Protein AF-0000000080757328 (afdb_homodimer)

Secondary structure (DSSP, 8-state):
-EEEEEE--SSSS----HHHHHHHHHHT--GGGEEEEBTTB-HHHHHHHHH--TT-EEEES-GGGG-SSHHHHHHHHHHHHHTT-EEEESS-GGG-BS-HHHHHHHHHHHHHHHHHHHHHHHHHHHHHHTSSSSPPPPHHHHHHHHHHHHHT-S-HHHHHHHHS--HHHHHHHHHHTT---STT-/-EEEEEE--SSSS----HHHHHHHHHHT--GGGEEEEBTTB-HHHHHHHHH--TT-EEEES-GGGG-SSHHHHHHHHHHHHHTT-EEEESS-GGG-BS-HHHHHHHHHHHHHHHHHHHHHHHHHHHHHHTSSSSPPPPHHHHHHHHHHHHHT-S-HHHHHHHHS--HHHHHHHHHHTT---STT-

Foldseek 3Di:
DEAEEAEDDDPDDDDDCPVVVVVCVVVVPDPVRYFYHHPVDCVSVVVNVVPDAAPYEYEYCALCRNDVDPVVSLVVLVVCLVRRYFYHHNVCNVLGGHPNSVVVVVVVVVVVVVVVVVVVVVVVVCVVVVNDDDHDDPPVLLVQLQVVVVVVPDDLVRSCVVSVNHSVRNLVSCVVVVNPDPPVD/DEAEEAEDDDPDDDDDCPVVVVVCVVVVPDPVRYFYHHPVDCVRVVVCVVPDAAPYEYEYCALCRNDVDPVVSLVVLVVCLVRRYFYHHNVCNVLGGHDNSVVVVVVVVVVVVVVVVVVVVVQVVCVVVVNDDDHDDPPVLLVQLQVVVVVVPDDLVRSCVVSVNHSVRNLVSCVVVVNPPDPVD

Sequence (370 aa):
MVYAYFIENTGGEFKDNSCLFRYIKEQNISEDNIYIDTADNKDELDALLENIEPGDAIVLRTVTDLAEKRSELLHLLKELQDFGILIHSIMEPFLNGLEYFDRLQGSIEISKYYAEKKRRLAFEEARKQGVVGRPKIPQEQIETALKLYASKLFTTEEIAKLSGVSSSTLYRALKEQGQLFRIYEMVYAYFIENTGGEFKDNSCLFRYIKEQNISEDNIYIDTADNKDELDALLENIEPGDAIVLRTVTDLAEKRSELLHLLKELQDFGILIHSIMEPFLNGLEYFDRLQGSIEISKYYAEKKRRLAFEEARKQGVVGRPKIPQEQIETALKLYASKLFTTEEIAKLSGVSSSTLYRALKEQGQLFRIYE

Radius of gyration: 31.9 Å; Cα contacts (8 Å, |Δi|>4): 441; chains: 2; bounding box: 85×76×61 Å

InterPro domains:
  IPR006119 Resolvase, N-terminal catalytic domain [SM00857] (2-132)
  IPR006120 Resolvase, HTH domain [PF02796] (133-176)
  IPR009057 Homedomain-like superfamily [SSF46689] (134-176)
  IPR036162 Resolvase-like, N-terminal catalytic domain superfamily [G3DSA:3.40.50.1390] (9-131)
  IPR036162 Resolvase-like, N-terminal catalytic domain superfamily [SSF53041] (2-108)

Organism: Acetivibrio thermocellus (strain ATCC 27405 / DSM 1237 / JCM 9322 / NBRC 103400 / NCIMB 10682 / NRRL B-4536 / VPI 7372) (NCBI:txid203119)

Nearest PDB structures (foldseek):
  1gdt-assembly1_B  TM=5.279E-01  e=1.507E-09  Escherichia coli
  2gm4-assembly1_A  TM=4.737E-01  e=8.886E-08  Escherichia coli
  2gm5-assembly1_A  TM=6.566E-01  e=1.522E-05  Escherichia coli
  2gm5-assembly1_D  TM=6.532E-01  e=5.335E-05  Escherichia coli
  3pkz-assembly1_A  TM=6.819E-01  e=5.680E-05  Staphylococcus aureus

pLDDT: mean 91.27, std 11.1, range [28.69, 98.75]

Solvent-accessible surface area (backbone atoms only — not comparable to full-atom values): 20550 Å² total; per-residue (Å²): 96,67,30,38,45,47,58,53,69,72,92,58,76,83,60,87,55,62,66,42,52,50,49,38,59,75,66,63,53,54,74,89,36,53,36,66,26,43,93,90,40,58,64,37,58,53,54,48,66,72,68,62,51,66,68,18,33,42,34,25,48,40,71,66,70,75,32,96,42,65,69,55,34,52,52,49,38,41,53,37,45,76,53,42,35,30,36,40,24,69,73,41,60,79,36,38,42,72,58,35,38,59,45,45,51,52,38,50,51,53,51,50,51,46,52,51,49,50,50,49,53,49,46,52,52,33,36,75,70,62,76,46,76,82,78,76,76,54,64,66,34,51,50,49,31,50,52,44,53,72,64,68,79,53,51,63,68,53,35,18,68,74,36,70,39,52,55,68,55,48,50,51,52,32,46,73,71,64,64,57,69,58,79,86,101,97,69,32,38,44,47,59,52,69,74,90,60,79,84,60,87,54,60,66,43,53,50,48,37,60,76,67,63,53,54,73,90,36,53,36,66,25,43,92,89,40,59,65,38,58,52,55,48,65,74,68,62,51,66,67,18,31,42,35,25,48,40,72,66,70,74,31,96,43,64,71,54,34,53,52,52,39,41,53,39,46,76,52,42,34,29,36,39,24,69,74,40,58,78,37,38,42,74,56,36,37,60,45,45,52,53,38,49,50,53,50,50,51,45,52,51,48,50,50,49,53,50,46,50,51,33,37,74,70,62,76,44,76,79,77,78,76,54,65,67,34,52,51,50,32,51,54,43,54,71,64,67,78,53,52,62,69,53,34,19,69,71,36,70,38,50,55,68,57,49,51,50,52,31,45,74,70,64,62,59,69,57,81,86,102

Structure (mmCIF, N/CA/C/O backbone):
data_AF-0000000080757328-model_v1
#
loop_
_entity.id
_entity.type
_entity.pdbx_description
1 polymer 'Resolvase helix-turn-helix domain protein'
#
loop_
_atom_site.group_PDB
_atom_site.id
_atom_site.type_symbol
_atom_site.label_atom_id
_atom_site.label_alt_id
_atom_site.label_comp_id
_atom_site.label_asym_id
_atom_site.label_entity_id
_atom_site.label_seq_id
_atom_site.pdbx_PDB_ins_code
_atom_site.Cartn_x
_atom_site.Cartn_y
_atom_site.Cartn_z
_atom_site.occupancy
_atom_site.B_iso_or_equiv
_atom_site.auth_seq_id
_atom_site.auth_comp_id
_atom_site.auth_asym_id
_atom_site.auth_atom_id
_atom_site.pdbx_PDB_model_num
ATOM 1 N N . MET A 1 1 ? -17.188 -27.719 -0.871 1 95.25 1 MET A N 1
ATOM 2 C CA . MET A 1 1 ? -18.375 -26.906 -1.146 1 95.25 1 MET A CA 1
ATOM 3 C C . MET A 1 1 ? -17.953 -25.484 -1.515 1 95.25 1 MET A C 1
ATOM 5 O O . MET A 1 1 ? -16.891 -25.016 -1.131 1 95.25 1 MET A O 1
ATOM 9 N N . VAL A 1 2 ? -18.875 -24.859 -2.375 1 97.81 2 VAL A N 1
ATOM 10 C CA . VAL A 1 2 ? -18.609 -23.484 -2.818 1 97.81 2 VAL A CA 1
ATOM 11 C C . VAL A 1 2 ? -19.656 -22.547 -2.242 1 97.81 2 VAL A C 1
ATOM 13 O O . VAL A 1 2 ? -20.859 -22.797 -2.346 1 97.81 2 VAL A O 1
ATOM 16 N N . TYR A 1 3 ? -19.141 -21.516 -1.581 1 98.56 3 TYR A N 1
ATOM 17 C CA . TYR A 1 3 ? -20 -20.484 -1.008 1 98.56 3 TYR A CA 1
ATOM 18 C C . TYR A 1 3 ? -19.75 -19.125 -1.678 1 98.56 3 TYR A C 1
ATOM 20 O O . TYR A 1 3 ? -18.625 -18.812 -2.049 1 98.56 3 TYR A O 1
ATOM 28 N N . ALA A 1 4 ? -20.844 -18.422 -1.837 1 98.62 4 ALA A N 1
ATOM 29 C CA . ALA A 1 4 ? -20.734 -17.047 -2.324 1 98.62 4 ALA A CA 1
ATOM 30 C C . ALA A 1 4 ? -21.016 -16.047 -1.206 1 98.62 4 ALA A C 1
ATOM 32 O O . ALA A 1 4 ? -21.922 -16.25 -0.389 1 98.62 4 ALA A O 1
ATOM 33 N N . TYR A 1 5 ? -20.172 -14.992 -1.177 1 98.38 5 TYR A N 1
ATOM 34 C CA . TYR A 1 5 ? -20.344 -13.922 -0.201 1 98.38 5 TYR A CA 1
ATOM 35 C C . TYR A 1 5 ? -20.188 -12.555 -0.861 1 98.38 5 TYR A C 1
ATOM 37 O O . TYR A 1 5 ? -19.297 -12.352 -1.689 1 98.38 5 TYR A O 1
ATOM 45 N N . PHE A 1 6 ? -21.109 -11.609 -0.487 1 96.75 6 PHE A N 1
ATOM 46 C CA . PHE A 1 6 ? -20.938 -10.25 -0.987 1 96.75 6 PHE A CA 1
ATOM 47 C C . PHE A 1 6 ? -21.688 -9.25 -0.119 1 96.75 6 PHE A C 1
ATOM 49 O O . PHE A 1 6 ? -22.516 -9.641 0.702 1 96.75 6 PHE A O 1
ATOM 56 N N . ILE A 1 7 ? -21.297 -8.023 -0.233 1 95.31 7 ILE A N 1
ATOM 57 C CA . ILE A 1 7 ? -21.953 -6.898 0.429 1 95.31 7 ILE A CA 1
ATOM 58 C C . ILE A 1 7 ? -23.016 -6.305 -0.492 1 95.31 7 ILE A C 1
ATOM 60 O O . ILE A 1 7 ? -22.734 -6 -1.654 1 95.31 7 ILE A O 1
ATOM 64 N N . GLU A 1 8 ? -24.188 -6.152 0.036 1 92.38 8 GLU A N 1
ATOM 65 C CA . GLU A 1 8 ? -25.266 -5.586 -0.756 1 92.38 8 GLU A CA 1
ATOM 66 C C . GLU A 1 8 ? -25.203 -4.059 -0.772 1 92.38 8 GLU A C 1
ATOM 68 O O . GLU A 1 8 ? -24.594 -3.451 0.11 1 92.38 8 GLU A O 1
ATOM 73 N N . ASN A 1 9 ? -25.734 -3.432 -1.83 1 85.38 9 ASN A N 1
ATOM 74 C CA . ASN A 1 9 ? -25.781 -1.981 -1.975 1 85.38 9 ASN A CA 1
ATOM 75 C C . ASN A 1 9 ? -26.875 -1.366 -1.098 1 85.38 9 ASN A C 1
ATOM 77 O O . ASN A 1 9 ? -28.062 -1.586 -1.332 1 85.38 9 ASN A O 1
ATOM 81 N N . THR A 1 10 ? -26.578 -1.078 0.101 1 72.31 10 THR A N 1
ATOM 82 C CA . THR A 1 10 ? -27.562 -0.427 0.951 1 72.31 10 THR A CA 1
ATOM 83 C C . THR A 1 10 ? -27.219 1.046 1.154 1 72.31 10 THR A C 1
ATOM 85 O O . THR A 1 10 ? -26.609 1.412 2.164 1 72.31 10 THR A O 1
ATOM 88 N N . GLY A 1 11 ? -27.484 1.962 0.224 1 62.72 11 GLY A N 1
ATOM 89 C CA . GLY A 1 11 ? -27.359 3.4 0.407 1 62.72 11 GLY A CA 1
ATOM 90 C C . GLY A 1 11 ? -25.938 3.895 0.352 1 62.72 11 GLY A C 1
ATOM 91 O O . GLY A 1 11 ? -25.688 5.098 0.237 1 62.72 11 GLY A O 1
ATOM 92 N N . GLY A 1 12 ? -24.938 3.031 0.551 1 60.75 12 GLY A N 1
ATOM 93 C CA . GLY A 1 12 ? -23.562 3.467 0.561 1 60.75 12 GLY A CA 1
ATOM 94 C C . GLY A 1 12 ? -22.906 3.412 -0.808 1 60.75 12 GLY A C 1
ATOM 95 O O . GLY A 1 12 ? -23.531 3.734 -1.816 1 60.75 12 GLY A O 1
ATOM 96 N N . GLU A 1 13 ? -21.719 3.332 -0.838 1 68.38 13 GLU A N 1
ATOM 97 C CA . GLU A 1 13 ? -20.969 3.234 -2.086 1 68.38 13 GLU A CA 1
ATOM 98 C C . GLU A 1 13 ? -21.469 2.086 -2.949 1 68.38 13 GLU A C 1
ATOM 100 O O . GLU A 1 13 ? -21.688 0.979 -2.455 1 68.38 13 GLU A O 1
ATOM 105 N N . PHE A 1 14 ? -21.828 2.488 -4.098 1 76.62 14 PHE A N 1
ATOM 106 C CA . PHE A 1 14 ? -22.359 1.503 -5.035 1 76.62 14 PHE A CA 1
ATOM 107 C C . PHE A 1 14 ? -21.312 0.449 -5.359 1 76.62 14 PHE A C 1
ATOM 109 O O . PHE A 1 14 ? -20.156 0.782 -5.664 1 76.62 14 PHE A O 1
ATOM 116 N N . LYS A 1 15 ? -21.75 -0.813 -5.145 1 86.38 15 LYS A N 1
ATOM 117 C CA . LYS A 1 15 ? -20.938 -1.971 -5.508 1 86.38 15 LYS A CA 1
ATOM 118 C C . LYS A 1 15 ? -21.594 -2.777 -6.625 1 86.38 15 LYS A C 1
ATOM 120 O O . LYS A 1 15 ? -22.719 -3.256 -6.473 1 86.38 15 LYS A O 1
ATOM 125 N N . ASP A 1 16 ? -20.938 -2.898 -7.75 1 90.75 16 ASP A N 1
ATOM 126 C CA . ASP A 1 16 ? -21.453 -3.672 -8.875 1 90.75 16 ASP A CA 1
ATOM 127 C C . ASP A 1 16 ? -21.219 -5.164 -8.672 1 90.75 16 ASP A C 1
ATOM 129 O O . ASP A 1 16 ? -20.141 -5.676 -8.992 1 90.75 16 ASP A O 1
ATOM 133 N N . ASN A 1 17 ? -22.25 -5.867 -8.219 1 94.88 17 ASN A N 1
ATOM 134 C CA . ASN A 1 17 ? -22.156 -7.297 -7.934 1 94.88 17 ASN A CA 1
ATOM 135 C C . ASN A 1 17 ? -22.531 -8.141 -9.148 1 94.88 17 ASN A C 1
ATOM 137 O O . ASN A 1 17 ? -22.641 -9.359 -9.055 1 94.88 17 ASN A O 1
ATOM 141 N N . SER A 1 18 ? -22.672 -7.551 -10.297 1 95.12 18 SER A N 1
ATOM 142 C CA . SER A 1 18 ? -23.172 -8.234 -11.484 1 95.12 18 SER A CA 1
ATOM 143 C C . SER A 1 18 ? -22.266 -9.398 -11.875 1 95.12 18 SER A C 1
ATOM 145 O O . SER A 1 18 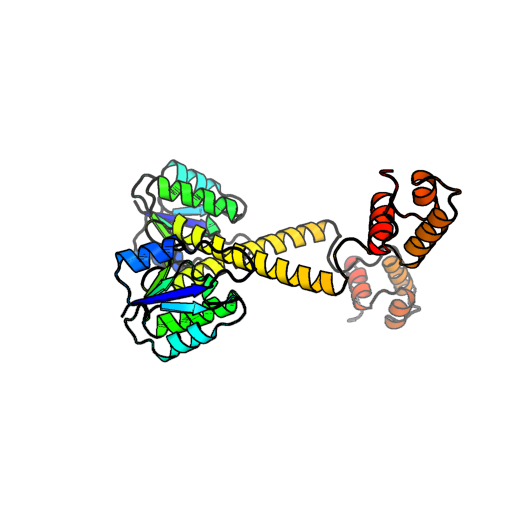? -22.75 -10.477 -12.227 1 95.12 18 SER A O 1
ATOM 147 N N . CYS A 1 19 ? -21.047 -9.195 -11.812 1 95.56 19 CYS A N 1
ATOM 148 C CA . CYS A 1 19 ? -20.094 -10.234 -12.188 1 95.56 19 CYS A CA 1
ATOM 149 C C . CYS A 1 19 ? -20.203 -11.43 -11.258 1 95.56 19 CYS A C 1
ATOM 151 O O . CYS A 1 19 ? -20.094 -12.578 -11.695 1 95.56 19 CYS A O 1
ATOM 153 N N . LEU A 1 20 ? -20.375 -11.156 -10 1 96.88 20 LEU A N 1
ATOM 154 C CA . LEU A 1 20 ? -20.516 -12.242 -9.031 1 96.88 20 LEU A CA 1
ATOM 155 C C . LEU A 1 20 ? -21.812 -13.016 -9.266 1 96.88 20 LEU A C 1
ATOM 157 O O . LEU A 1 20 ? -21.812 -14.25 -9.203 1 96.88 20 LEU A O 1
ATOM 161 N N . PHE A 1 21 ? -22.859 -12.305 -9.602 1 96.62 21 PHE A N 1
ATOM 162 C CA . PHE A 1 21 ? -24.141 -12.953 -9.875 1 96.62 21 PHE A CA 1
ATOM 163 C C . PHE A 1 21 ? -24.047 -13.859 -11.094 1 96.62 21 PHE A C 1
ATOM 165 O O . PHE A 1 21 ? -24.594 -14.969 -11.086 1 96.62 21 PHE A O 1
ATOM 172 N N . ARG A 1 22 ? -23.375 -13.352 -12.055 1 97.19 22 ARG A N 1
ATOM 173 C CA . ARG A 1 22 ? -23.156 -14.172 -13.242 1 97.19 22 ARG A CA 1
ATOM 174 C C . ARG A 1 22 ? -22.391 -15.438 -12.906 1 97.19 22 ARG A C 1
ATOM 176 O O . ARG A 1 22 ? -22.734 -16.531 -13.375 1 97.19 22 ARG A O 1
ATOM 183 N N . TYR A 1 23 ? -21.375 -15.266 -12.133 1 97.19 23 TYR A N 1
ATOM 184 C CA . TYR A 1 23 ? -20.578 -16.406 -11.727 1 97.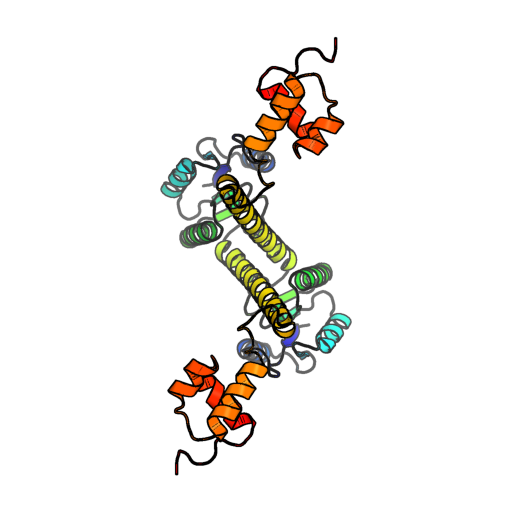19 23 TYR A CA 1
ATOM 185 C C . TYR A 1 23 ? -21.406 -17.422 -10.953 1 97.19 23 TYR A C 1
ATOM 187 O O . TYR A 1 23 ? -21.312 -18.641 -11.203 1 97.19 23 TYR A O 1
ATOM 195 N N . ILE A 1 24 ? -22.234 -16.969 -10.031 1 97.31 24 ILE A N 1
ATOM 196 C CA . ILE A 1 24 ? -23.094 -17.828 -9.219 1 97.31 24 ILE A CA 1
ATOM 197 C C . ILE A 1 24 ? -24.016 -18.641 -10.125 1 97.31 24 ILE A C 1
ATOM 199 O O . ILE A 1 24 ? -24.172 -19.844 -9.93 1 97.31 24 ILE A O 1
ATOM 203 N N . LYS A 1 25 ? -24.516 -17.953 -11.094 1 97 25 LYS A N 1
ATOM 204 C CA . LYS A 1 25 ? -25.422 -18.609 -12.031 1 97 25 LYS A CA 1
ATOM 205 C C . LYS A 1 25 ? -24.672 -19.656 -12.867 1 97 25 LYS A C 1
ATOM 207 O O . LYS A 1 25 ? -25.141 -20.781 -13.008 1 97 25 LYS A O 1
ATOM 212 N N . GLU A 1 26 ? -23.578 -19.281 -13.383 1 97.06 26 GLU A N 1
ATOM 213 C CA . GLU A 1 26 ? -22.797 -20.156 -14.25 1 97.06 26 GLU A CA 1
ATOM 214 C C . GLU A 1 26 ? -22.328 -21.391 -13.5 1 97.06 26 GLU A C 1
ATOM 216 O O . GLU A 1 26 ? -22.25 -22.484 -14.078 1 97.06 26 GLU A O 1
ATOM 221 N N . GLN A 1 27 ? -22.062 -21.234 -12.234 1 96.5 27 GLN A N 1
ATOM 222 C CA . GLN A 1 27 ? -21.531 -22.344 -11.445 1 96.5 27 GLN A CA 1
ATOM 223 C C . GLN A 1 27 ? -22.641 -23.062 -10.703 1 96.5 27 GLN A C 1
ATOM 225 O O . GLN A 1 27 ? -22.391 -24.047 -10 1 96.5 27 GLN A O 1
ATOM 230 N N . ASN A 1 28 ? -23.875 -22.578 -10.82 1 96.94 28 ASN A N 1
ATOM 231 C CA . ASN A 1 28 ? -25.047 -23.172 -10.188 1 96.94 28 ASN A CA 1
ATOM 232 C C . ASN A 1 28 ? -24.859 -23.297 -8.68 1 96.94 28 ASN A C 1
ATOM 234 O O . ASN A 1 28 ? -25.109 -24.344 -8.102 1 96.94 28 ASN A O 1
ATOM 238 N N . ILE A 1 29 ? -24.375 -22.219 -8.07 1 97.38 29 ILE A N 1
ATOM 239 C CA . ILE A 1 29 ? -24.25 -22.188 -6.617 1 97.38 29 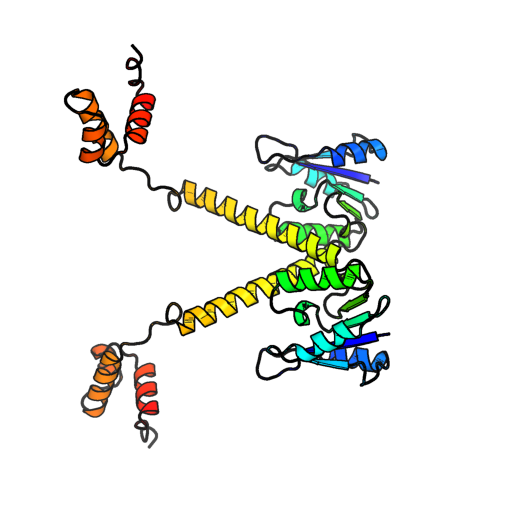ILE A CA 1
ATOM 240 C C . ILE A 1 29 ? -25.641 -22.109 -5.984 1 97.38 29 ILE A C 1
ATOM 242 O O . ILE A 1 29 ? -26.438 -21.234 -6.328 1 97.38 29 ILE A O 1
ATOM 246 N N . SER A 1 30 ? -25.953 -22.953 -5.066 1 96.62 30 SER A N 1
ATOM 247 C CA . SER A 1 30 ? -27.25 -23.016 -4.414 1 96.62 30 SER A CA 1
ATOM 248 C C . SER A 1 30 ? -27.531 -21.75 -3.621 1 96.62 30 SER A C 1
ATOM 250 O O . SER A 1 30 ? -26.609 -21.172 -3.023 1 96.62 30 SER A O 1
ATOM 252 N N . GLU A 1 31 ? -28.75 -21.422 -3.531 1 96.25 31 GLU A N 1
ATOM 253 C CA . GLU A 1 31 ? -29.172 -20.25 -2.777 1 96.25 31 GLU A CA 1
ATOM 254 C C . GLU A 1 31 ? -28.797 -20.359 -1.305 1 96.25 31 GLU A C 1
ATOM 256 O O . GLU A 1 31 ? -28.484 -19.359 -0.653 1 96.25 31 GLU A O 1
ATOM 261 N N . ASP A 1 32 ? -28.75 -21.578 -0.812 1 96.38 32 ASP A N 1
ATOM 262 C CA . ASP A 1 32 ? -28.422 -21.828 0.588 1 96.38 32 ASP A CA 1
ATOM 263 C C . ASP A 1 32 ? -26.953 -21.547 0.866 1 96.38 32 ASP A C 1
ATOM 265 O O . ASP A 1 32 ? -26.547 -21.422 2.023 1 96.38 32 ASP A O 1
ATOM 269 N N . ASN A 1 33 ? -26.172 -21.453 -0.204 1 98 33 ASN A N 1
ATOM 270 C CA . ASN A 1 33 ? -24.734 -21.234 -0.066 1 98 33 ASN A CA 1
ATOM 271 C C . ASN A 1 33 ? -24.359 -19.797 -0.374 1 98 33 ASN A C 1
ATOM 273 O O . ASN A 1 33 ? -23.188 -19.484 -0.582 1 98 33 ASN A O 1
ATOM 277 N N . ILE A 1 34 ? -25.375 -18.953 -0.45 1 98.25 34 ILE A N 1
ATOM 278 C CA . ILE A 1 34 ? -25.141 -17.531 -0.718 1 98.25 34 ILE A CA 1
ATOM 279 C C . ILE A 1 34 ? -25.344 -16.719 0.562 1 98.25 34 ILE A C 1
ATOM 281 O O . ILE A 1 34 ? -26.406 -16.781 1.177 1 98.25 34 ILE A O 1
ATOM 285 N N . TYR A 1 35 ? -24.297 -16.016 0.971 1 98.38 35 TYR A N 1
ATOM 286 C CA . TYR A 1 35 ? -24.297 -15.172 2.162 1 98.38 35 TYR A CA 1
ATOM 287 C C . TYR A 1 35 ? -24.188 -13.703 1.79 1 98.38 35 TYR A C 1
ATOM 289 O O . TYR A 1 35 ? -23.297 -13.312 1.031 1 98.38 35 TYR A O 1
ATOM 297 N N . ILE A 1 36 ? -25.094 -12.898 2.34 1 96.81 36 ILE A N 1
ATOM 298 C CA . ILE A 1 36 ? -25.188 -11.492 1.956 1 96.81 36 ILE A CA 1
ATOM 299 C C . ILE A 1 36 ? -25.141 -10.609 3.205 1 96.81 36 ILE A C 1
ATOM 301 O O . ILE A 1 36 ? -25.922 -10.82 4.137 1 96.81 36 ILE A O 1
ATOM 305 N N . ASP A 1 37 ? -24.188 -9.656 3.209 1 96.06 37 ASP A N 1
ATOM 306 C CA . ASP A 1 37 ? -24.094 -8.688 4.301 1 96.06 37 ASP A CA 1
ATOM 307 C C . ASP A 1 37 ? -24.25 -7.258 3.779 1 96.06 37 ASP A C 1
ATOM 309 O O . ASP A 1 37 ? -24.391 -7.043 2.574 1 96.06 37 ASP A O 1
ATOM 313 N N . THR A 1 38 ? -24.375 -6.371 4.754 1 91.88 38 THR A N 1
ATOM 314 C CA . THR A 1 38 ? -24.234 -4.949 4.465 1 91.88 38 THR A CA 1
ATOM 315 C C . THR A 1 38 ? -22.906 -4.41 4.988 1 91.88 38 THR A C 1
ATOM 317 O O . THR A 1 38 ? -22.172 -5.125 5.668 1 91.88 38 THR A O 1
ATOM 320 N N . ALA A 1 39 ? -22.625 -3.176 4.559 1 85.38 39 ALA A N 1
ATOM 321 C CA . ALA A 1 39 ? -21.359 -2.572 4.957 1 85.38 39 ALA A CA 1
ATOM 322 C C . ALA A 1 39 ? -21.234 -2.498 6.477 1 85.38 39 ALA A C 1
ATOM 324 O O . ALA A 1 39 ? -20.141 -2.641 7.027 1 85.38 39 ALA A O 1
ATOM 325 N N . ASP A 1 40 ? -22.359 -2.451 7.16 1 85.88 40 ASP A N 1
ATOM 326 C CA . ASP A 1 40 ? -22.328 -2.172 8.594 1 85.88 40 ASP A CA 1
ATOM 327 C C . ASP A 1 40 ? -22.641 -3.426 9.398 1 85.88 40 ASP A C 1
ATOM 329 O O . ASP A 1 40 ? -22.609 -3.402 10.633 1 85.88 40 ASP A O 1
ATOM 333 N N . ASN A 1 41 ? -22.938 -4.465 8.727 1 90.62 41 ASN A N 1
ATOM 334 C CA . ASN A 1 41 ? -23.328 -5.703 9.406 1 90.62 41 ASN A CA 1
ATOM 335 C C . ASN A 1 41 ? -22.719 -6.926 8.719 1 90.62 41 ASN A C 1
ATOM 337 O O . ASN A 1 41 ? -23.016 -7.203 7.559 1 90.62 41 ASN A O 1
ATOM 341 N N . LYS A 1 42 ? -21.922 -7.715 9.453 1 94.75 42 LYS A N 1
ATOM 342 C CA . LYS A 1 42 ? -21.234 -8.867 8.875 1 94.75 42 LYS A CA 1
ATOM 343 C C . LYS A 1 42 ? -21.703 -10.164 9.523 1 94.75 42 LYS A C 1
ATOM 345 O O . LYS A 1 42 ? -20.906 -11.086 9.734 1 94.75 42 LYS A O 1
ATOM 350 N N . ASP A 1 43 ? -22.938 -10.289 9.922 1 97.06 43 ASP A N 1
ATOM 351 C CA . ASP A 1 43 ? -23.5 -11.461 10.578 1 97.06 43 ASP A CA 1
ATOM 352 C C . ASP A 1 43 ? -23.453 -12.68 9.664 1 97.06 43 ASP A C 1
ATOM 354 O O . ASP A 1 43 ? -23.188 -13.797 10.109 1 97.06 43 ASP A O 1
ATOM 358 N N . GLU A 1 44 ? -23.703 -12.398 8.453 1 98 44 GLU A N 1
ATOM 359 C CA . GLU A 1 44 ? -23.734 -13.516 7.508 1 98 44 GLU A CA 1
ATOM 360 C C . GLU A 1 44 ? -22.328 -14.055 7.27 1 98 44 GLU A C 1
ATOM 362 O O . GLU A 1 44 ? -22.141 -15.266 7.098 1 98 44 GLU A O 1
ATOM 367 N N . LEU A 1 45 ? -21.328 -13.203 7.188 1 98.06 45 LEU A N 1
ATOM 368 C CA . LEU A 1 45 ? -19.953 -13.672 7.098 1 98.06 45 LEU A CA 1
ATOM 369 C C . LEU A 1 45 ? -19.594 -14.539 8.297 1 98.06 45 LEU A C 1
ATOM 371 O O . LEU A 1 45 ? -19 -15.609 8.133 1 98.06 45 LEU A O 1
ATOM 375 N N . ASP A 1 46 ? -20.016 -14.109 9.469 1 97.69 46 ASP A N 1
ATOM 376 C CA . ASP A 1 46 ? -19.75 -14.875 10.68 1 97.69 46 ASP A CA 1
ATOM 377 C C . ASP A 1 46 ? -20.375 -16.266 10.602 1 97.69 46 ASP A C 1
ATOM 379 O O . ASP A 1 46 ? -19.75 -17.266 10.961 1 97.69 46 ASP A O 1
ATOM 383 N N . ALA A 1 47 ? -21.578 -16.281 10.164 1 98 47 ALA A N 1
ATOM 384 C CA . ALA A 1 47 ? -22.297 -17.547 10.023 1 98 47 ALA A CA 1
ATOM 385 C C . ALA A 1 47 ? -21.578 -18.469 9.031 1 98 47 ALA A C 1
ATOM 387 O O . ALA A 1 47 ? -21.438 -19.672 9.281 1 98 47 ALA A O 1
ATOM 388 N N . LEU A 1 48 ? -21.125 -17.891 7.93 1 98.31 48 LEU A N 1
ATOM 389 C CA . LEU A 1 48 ? -20.375 -18.641 6.926 1 98.31 48 LEU A CA 1
ATOM 390 C C . LEU A 1 48 ? -19.125 -19.25 7.527 1 98.31 48 LEU A C 1
ATOM 392 O O . LEU A 1 48 ? -18.844 -20.438 7.32 1 98.31 48 LEU A O 1
ATOM 396 N N . LEU A 1 49 ? -18.438 -18.5 8.273 1 97.94 49 LEU A N 1
ATOM 397 C CA . LEU A 1 49 ? -17.156 -18.906 8.836 1 97.94 49 LEU A CA 1
ATOM 398 C C . LEU A 1 49 ? -17.344 -20 9.883 1 97.94 49 LEU A C 1
ATO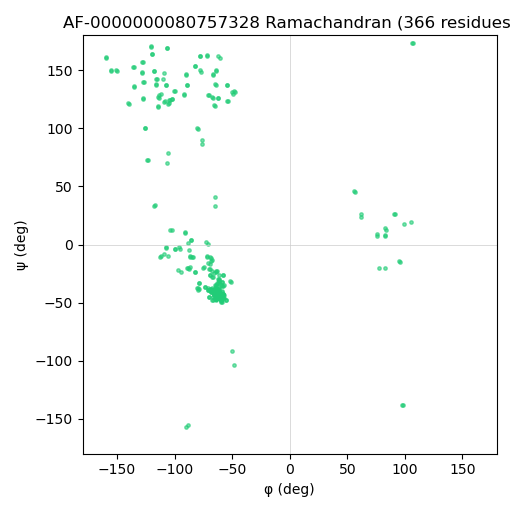M 400 O O . LEU A 1 49 ? -16.453 -20.812 10.117 1 97.94 49 LEU A O 1
ATOM 404 N N . GLU A 1 50 ? -18.531 -20.031 10.5 1 96.81 50 GLU A N 1
ATOM 405 C CA . GLU A 1 50 ? -18.844 -21.062 11.492 1 96.81 50 GLU A CA 1
ATOM 406 C C . GLU A 1 50 ? -19.125 -22.406 10.82 1 96.81 50 GLU A C 1
ATOM 408 O O . GLU A 1 50 ? -18.953 -23.453 11.43 1 96.81 50 GLU A O 1
ATOM 413 N N . ASN A 1 51 ? -19.453 -22.375 9.578 1 95.62 51 ASN A N 1
ATOM 414 C CA . ASN A 1 51 ? -19.938 -23.578 8.914 1 95.62 51 ASN A CA 1
ATOM 415 C C . ASN A 1 51 ? -18.953 -24.094 7.883 1 95.62 51 ASN A C 1
ATOM 417 O O . ASN A 1 51 ? -19.078 -25.219 7.391 1 95.62 51 ASN A O 1
ATOM 421 N N . ILE A 1 52 ? -17.953 -23.312 7.59 1 97.69 52 ILE A N 1
ATOM 422 C CA . ILE A 1 52 ? -17.047 -23.641 6.492 1 97.69 52 ILE A CA 1
ATOM 423 C C . ILE A 1 52 ? -16.078 -24.734 6.934 1 97.69 52 ILE A C 1
ATOM 425 O O . ILE A 1 52 ? -15.711 -24.812 8.109 1 97.69 52 ILE A O 1
ATOM 429 N N . GLU A 1 53 ? -15.656 -25.578 6 1 98.06 53 GLU A N 1
ATOM 430 C CA . GLU A 1 53 ? -14.758 -26.688 6.258 1 98.06 53 GLU A CA 1
ATOM 431 C C . GLU A 1 53 ? -13.555 -26.656 5.316 1 98.06 53 GLU A C 1
ATOM 433 O O . GLU A 1 53 ? -13.625 -26.078 4.23 1 98.06 53 GLU A O 1
ATOM 438 N N . PRO A 1 54 ? -12.484 -27.312 5.777 1 98 54 PRO A N 1
ATOM 439 C CA . PRO A 1 54 ? -11.328 -27.375 4.883 1 98 54 PRO A CA 1
ATOM 440 C C . PRO A 1 54 ? -11.672 -27.938 3.506 1 98 54 PRO A C 1
ATOM 442 O O . PRO A 1 54 ? -12.43 -28.906 3.4 1 98 54 PRO A O 1
ATOM 445 N N . GLY A 1 55 ? -11.109 -27.266 2.537 1 98.06 55 GLY A N 1
ATOM 446 C CA . GLY A 1 55 ? -11.375 -27.688 1.176 1 98.06 55 GLY A CA 1
ATOM 447 C C . GLY A 1 55 ? -12.508 -26.922 0.52 1 98.06 55 GLY A C 1
ATOM 448 O O . GLY A 1 55 ? -12.656 -26.938 -0.704 1 98.06 55 GLY A O 1
ATOM 449 N N . ASP A 1 56 ? -13.305 -26.188 1.357 1 98.38 56 ASP A N 1
ATOM 450 C CA . ASP A 1 56 ? -14.367 -25.328 0.814 1 98.38 56 ASP A CA 1
ATOM 451 C C . ASP A 1 56 ? -13.781 -24.094 0.128 1 98.38 56 ASP A C 1
ATOM 453 O O . ASP A 1 56 ? -12.602 -23.797 0.293 1 98.38 56 ASP A O 1
ATOM 457 N N . ALA A 1 57 ? -14.641 -23.453 -0.707 1 98.56 57 ALA A N 1
ATOM 458 C CA . ALA A 1 57 ? -14.242 -22.25 -1.423 1 98.56 57 ALA A CA 1
ATOM 459 C C . ALA A 1 57 ? -15.234 -21.125 -1.188 1 98.56 57 ALA A C 1
ATOM 461 O O . ALA A 1 57 ? -16.453 -21.344 -1.152 1 98.56 57 ALA A O 1
ATOM 462 N N . ILE A 1 58 ? -14.68 -19.984 -1.033 1 98.75 58 ILE A N 1
ATOM 463 C CA . ILE A 1 58 ? -15.5 -18.781 -0.968 1 98.75 58 ILE A CA 1
ATOM 464 C C . ILE A 1 58 ? -15.312 -17.953 -2.242 1 98.75 58 ILE A C 1
ATOM 466 O O . ILE A 1 58 ? -14.188 -17.578 -2.592 1 98.75 58 ILE A O 1
ATOM 470 N N . VAL A 1 59 ? -16.406 -17.703 -2.902 1 98.69 59 VAL A N 1
ATOM 471 C CA . VAL A 1 59 ? -16.406 -16.859 -4.094 1 98.69 59 VAL A CA 1
ATOM 472 C C . VAL A 1 59 ? -16.875 -15.453 -3.729 1 98.69 59 VAL A C 1
ATOM 474 O O . VAL A 1 59 ? -17.891 -15.289 -3.037 1 98.69 59 VAL A O 1
ATOM 477 N N . LEU A 1 60 ? -16.094 -14.477 -4.199 1 97.94 60 LEU A N 1
ATOM 478 C CA . LEU A 1 60 ? -16.344 -13.078 -3.867 1 97.94 60 LEU A CA 1
ATOM 479 C C . LEU A 1 60 ? -16.203 -12.195 -5.105 1 97.94 60 LEU A C 1
ATOM 481 O O . LEU A 1 60 ? -15.477 -12.539 -6.043 1 97.94 60 LEU A O 1
ATOM 485 N N . ARG A 1 61 ? -16.938 -11.078 -5.031 1 97.12 61 ARG A N 1
ATOM 486 C CA . ARG A 1 61 ? -16.625 -10.031 -6.004 1 97.12 61 ARG A CA 1
ATOM 487 C C . ARG A 1 61 ? -15.211 -9.492 -5.789 1 97.12 61 ARG A C 1
ATOM 489 O O . ARG A 1 61 ? -14.445 -9.352 -6.738 1 97.12 61 ARG A O 1
ATOM 496 N N . THR A 1 62 ? -14.945 -9.211 -4.523 1 97.19 62 THR A N 1
ATOM 497 C CA . THR A 1 62 ? -13.656 -8.688 -4.086 1 97.19 62 THR A CA 1
ATOM 498 C C . THR A 1 62 ? -13.352 -9.125 -2.658 1 97.19 62 THR A C 1
ATOM 500 O O . THR A 1 62 ? -14.258 -9.258 -1.832 1 97.19 62 THR A O 1
ATOM 503 N N . VAL A 1 63 ? -12.117 -9.273 -2.373 1 97.94 63 VAL A N 1
ATOM 504 C CA . VAL A 1 63 ? -11.711 -9.68 -1.033 1 97.94 63 VAL A CA 1
ATOM 505 C C . VAL A 1 63 ? -11.984 -8.555 -0.041 1 97.94 63 VAL A C 1
ATOM 507 O O . VAL A 1 63 ? -12.094 -8.789 1.163 1 97.94 63 VAL A O 1
ATOM 510 N N . THR A 1 64 ? -12.094 -7.367 -0.515 1 95.88 64 THR A N 1
ATOM 511 C CA . THR A 1 64 ? -12.289 -6.227 0.373 1 95.88 64 THR A CA 1
ATOM 512 C C . THR A 1 64 ? -13.656 -6.289 1.046 1 95.88 64 THR A C 1
ATOM 514 O O . THR A 1 64 ? -13.898 -5.598 2.037 1 95.88 64 THR A O 1
ATOM 517 N N . ASP A 1 65 ? -14.523 -7.141 0.546 1 95.81 65 ASP A N 1
ATOM 518 C CA . ASP A 1 65 ? -15.828 -7.324 1.166 1 95.81 65 ASP A CA 1
ATOM 519 C C . ASP A 1 65 ? -15.711 -8.078 2.488 1 95.81 65 ASP A C 1
ATOM 521 O O . ASP A 1 65 ? -16.656 -8.086 3.293 1 95.81 65 ASP A O 1
ATOM 525 N N . LEU A 1 66 ? -14.594 -8.586 2.73 1 97.19 66 LEU A N 1
ATOM 526 C CA . LEU A 1 66 ? -14.422 -9.469 3.877 1 97.19 66 LEU A CA 1
ATOM 527 C C . LEU A 1 66 ? -14.062 -8.68 5.129 1 97.19 66 LEU A C 1
ATOM 529 O O . LEU A 1 66 ? -14.188 -9.18 6.246 1 97.19 66 LEU A O 1
ATOM 533 N N . ALA A 1 67 ? -13.555 -7.465 4.949 1 95.75 67 ALA A N 1
ATOM 534 C CA . ALA A 1 67 ? -13.102 -6.73 6.129 1 95.75 67 ALA A CA 1
ATOM 535 C C . ALA A 1 67 ? -13.125 -5.223 5.879 1 95.75 67 ALA A C 1
ATOM 537 O O . ALA A 1 67 ? -12.875 -4.77 4.762 1 95.75 67 ALA A O 1
ATOM 538 N N . GLU A 1 68 ? -13.352 -4.52 6.902 1 92.06 68 GLU A N 1
ATOM 539 C CA . GLU A 1 68 ? -13.406 -3.064 6.832 1 92.06 68 GLU A CA 1
ATOM 540 C C . GLU A 1 68 ? -12 -2.465 6.785 1 92.06 68 GLU A C 1
ATOM 542 O O . GLU A 1 68 ? -11.766 -1.466 6.102 1 92.06 68 GLU A O 1
ATOM 547 N N . LYS A 1 69 ? -11.078 -3.166 7.492 1 94.38 69 LYS A N 1
ATOM 548 C CA . LYS A 1 69 ? -9.703 -2.691 7.59 1 94.38 69 LYS A CA 1
ATOM 549 C C . LYS A 1 69 ? -8.734 -3.695 6.977 1 94.38 69 LYS A C 1
ATOM 551 O O . LYS A 1 69 ? -8.977 -4.902 7 1 94.38 69 LYS A O 1
ATOM 556 N N . ARG A 1 70 ? -7.672 -3.098 6.461 1 95.56 70 ARG A N 1
ATOM 557 C CA . ARG A 1 70 ? -6.668 -3.932 5.805 1 95.56 70 ARG A CA 1
ATOM 558 C C . ARG A 1 70 ? -6.109 -4.973 6.766 1 95.56 70 ARG A C 1
ATOM 560 O O . ARG A 1 70 ? -5.93 -6.137 6.391 1 95.56 70 ARG A O 1
ATOM 567 N N . SER A 1 71 ? -5.777 -4.543 7.988 1 95.94 71 SER A N 1
ATOM 568 C CA . SER A 1 71 ? -5.219 -5.453 8.984 1 95.94 71 SER A CA 1
ATOM 569 C C . SER A 1 71 ? -6.18 -6.602 9.281 1 95.94 71 SER A C 1
ATOM 571 O O . SER A 1 71 ? -5.754 -7.75 9.438 1 95.94 71 SER A O 1
ATOM 573 N N . GLU A 1 72 ? -7.457 -6.32 9.367 1 96.56 72 GLU A N 1
ATOM 574 C CA . GLU A 1 72 ? -8.477 -7.34 9.609 1 96.56 72 GLU A CA 1
ATOM 575 C C . GLU A 1 72 ? -8.578 -8.305 8.43 1 96.56 72 GLU A C 1
ATOM 577 O O . GLU A 1 72 ? -8.766 -9.508 8.625 1 96.56 72 GLU A O 1
ATOM 582 N N . LEU A 1 73 ? -8.469 -7.711 7.262 1 97.81 73 LEU A N 1
ATOM 583 C CA . LEU A 1 73 ? -8.5 -8.555 6.074 1 97.81 73 LEU A CA 1
ATOM 584 C C . LEU A 1 73 ? -7.359 -9.57 6.105 1 97.81 73 LEU A C 1
ATOM 586 O O . LEU A 1 73 ? -7.582 -10.766 5.891 1 97.81 73 LEU A O 1
ATOM 590 N N . LEU A 1 74 ? -6.168 -9.102 6.363 1 97.69 74 LEU A N 1
ATOM 591 C CA . LEU A 1 74 ? -5.004 -9.977 6.395 1 97.69 74 LEU A CA 1
ATOM 592 C C . LEU A 1 74 ? -5.168 -11.062 7.449 1 97.69 74 LEU A C 1
ATOM 594 O O . LEU A 1 74 ? -4.852 -12.227 7.203 1 97.69 74 LEU A O 1
ATOM 598 N N . HIS A 1 75 ? -5.648 -10.664 8.602 1 98 75 HIS A N 1
ATOM 599 C CA . HIS A 1 75 ? -5.867 -11.625 9.672 1 98 75 HIS A CA 1
ATOM 600 C C . HIS A 1 75 ? -6.848 -12.711 9.25 1 98 75 HIS A C 1
ATOM 602 O O . HIS A 1 75 ? -6.574 -13.906 9.43 1 98 75 HIS A O 1
ATOM 608 N N . LEU A 1 76 ? -7.934 -12.281 8.68 1 98.38 76 LEU A N 1
ATOM 609 C CA . LEU A 1 76 ? -8.961 -13.227 8.25 1 98.38 76 LEU A CA 1
ATOM 610 C C . LEU A 1 76 ? -8.422 -14.156 7.164 1 98.38 76 LEU A C 1
ATOM 612 O O . LEU A 1 76 ? -8.625 -15.367 7.223 1 98.38 76 LEU A O 1
ATOM 616 N N . LEU A 1 77 ? -7.758 -13.594 6.203 1 98.5 77 LEU A N 1
ATOM 617 C CA . LEU A 1 77 ? -7.223 -14.383 5.105 1 98.5 77 LEU A CA 1
ATOM 618 C C . LEU A 1 77 ? -6.207 -15.406 5.609 1 98.5 77 LEU A C 1
ATOM 620 O O . LEU A 1 77 ? -6.137 -16.516 5.098 1 98.5 77 LEU A O 1
ATOM 624 N N . LYS A 1 78 ? -5.398 -14.992 6.555 1 98.44 78 LYS A N 1
ATOM 625 C CA . LYS A 1 78 ? -4.449 -15.93 7.148 1 98.44 78 LYS A CA 1
ATOM 626 C C . LYS A 1 78 ? -5.168 -17.109 7.793 1 98.44 78 LYS A C 1
ATOM 628 O O . LYS A 1 78 ? -4.797 -18.266 7.566 1 98.44 78 LYS A O 1
ATOM 633 N N . GLU A 1 79 ? -6.16 -16.797 8.57 1 98.12 79 GLU A N 1
ATOM 634 C CA . GLU A 1 79 ? -6.934 -17.828 9.25 1 98.12 79 GLU A CA 1
ATOM 635 C C . GLU A 1 79 ? -7.566 -18.781 8.242 1 98.12 79 GLU A C 1
ATOM 637 O O . GLU A 1 79 ? -7.508 -20 8.414 1 98.12 79 GLU A O 1
ATOM 642 N N . LEU A 1 80 ? -8.141 -18.25 7.223 1 98.62 80 LEU A N 1
ATOM 643 C CA . LEU A 1 80 ? -8.805 -19.047 6.203 1 98.62 80 LEU A CA 1
ATOM 644 C C . LEU A 1 80 ? -7.805 -19.938 5.461 1 98.62 80 LEU A C 1
ATOM 646 O O . LEU A 1 80 ? -8.062 -21.109 5.23 1 98.62 80 LEU A O 1
ATOM 650 N N . GLN A 1 81 ? -6.719 -19.344 5.055 1 98.44 81 GLN A N 1
ATOM 651 C CA . GLN A 1 81 ? -5.684 -20.094 4.359 1 98.44 81 GLN A CA 1
ATOM 652 C C . GLN A 1 81 ? -5.16 -21.234 5.223 1 98.44 81 GLN A C 1
ATOM 654 O O . GLN A 1 81 ? -5.012 -22.375 4.75 1 98.44 81 GLN A O 1
ATOM 659 N N . ASP A 1 82 ? -4.902 -20.922 6.496 1 98.12 82 ASP A N 1
ATOM 660 C CA . ASP A 1 82 ? -4.395 -21.938 7.422 1 98.12 82 ASP A CA 1
ATOM 661 C C . ASP A 1 82 ? -5.402 -23.062 7.605 1 98.12 82 ASP A C 1
ATOM 663 O O . ASP A 1 82 ? -5.02 -24.219 7.848 1 98.12 82 ASP A O 1
ATOM 667 N N . PHE A 1 83 ? -6.641 -22.781 7.48 1 97.94 83 PHE A N 1
ATOM 668 C CA . PHE A 1 83 ? -7.719 -23.734 7.664 1 97.94 83 PHE A CA 1
ATOM 669 C C . PHE A 1 83 ? -7.977 -24.516 6.375 1 97.94 83 PHE A C 1
ATOM 671 O O . PHE A 1 83 ? -8.781 -25.453 6.355 1 97.94 83 PHE A O 1
ATOM 678 N N . GLY A 1 84 ? -7.371 -24.062 5.305 1 98.31 84 GLY A N 1
ATOM 679 C CA . GLY A 1 84 ? -7.461 -24.797 4.051 1 98.31 84 GLY A CA 1
ATOM 680 C C . GLY A 1 84 ? -8.633 -24.359 3.191 1 98.31 84 GLY A C 1
ATOM 681 O O . GLY A 1 84 ? -9.148 -25.156 2.395 1 98.31 84 GLY A O 1
ATOM 682 N N . ILE A 1 85 ? -9.062 -23.125 3.367 1 98.75 85 ILE A N 1
ATOM 683 C CA . ILE A 1 85 ? -10.18 -22.609 2.586 1 98.75 85 ILE A CA 1
ATOM 684 C C . ILE A 1 85 ? -9.656 -21.984 1.293 1 98.75 85 ILE A C 1
ATOM 686 O O . ILE A 1 85 ? -8.648 -21.266 1.301 1 98.75 85 ILE A O 1
ATOM 690 N N . LEU A 1 86 ? -10.32 -22.234 0.198 1 98.69 86 LEU A N 1
ATOM 691 C CA . LEU A 1 86 ? -9.977 -21.625 -1.078 1 98.69 86 LEU A CA 1
ATOM 692 C C . LEU A 1 86 ? -10.734 -20.312 -1.273 1 98.69 86 LEU A C 1
ATOM 694 O O . LEU A 1 86 ? -11.883 -20.188 -0.844 1 98.69 86 LEU A O 1
ATOM 698 N N . ILE A 1 87 ? -10.078 -19.422 -1.919 1 98.56 87 ILE A N 1
ATOM 699 C CA . ILE A 1 87 ? -10.711 -18.156 -2.277 1 98.56 87 ILE A CA 1
ATOM 700 C C . ILE A 1 87 ? -10.797 -18.031 -3.797 1 98.56 87 ILE A C 1
ATOM 702 O O . ILE A 1 87 ? -9.875 -18.422 -4.512 1 98.56 87 ILE A O 1
ATOM 706 N N . HIS A 1 88 ? -11.891 -17.578 -4.203 1 98.44 88 HIS A N 1
ATOM 707 C CA . HIS A 1 88 ? -12.102 -17.141 -5.582 1 98.44 88 HIS A CA 1
ATOM 708 C C . HIS A 1 88 ? -12.625 -15.711 -5.641 1 98.44 88 HIS A C 1
ATOM 710 O O . HIS A 1 88 ? -13.828 -15.484 -5.512 1 98.44 88 HIS A O 1
ATOM 716 N N . SER A 1 89 ? -11.734 -14.836 -5.91 1 98.25 89 SER A N 1
ATOM 717 C CA . SER A 1 89 ? -12.086 -13.422 -6.02 1 98.25 89 SER A CA 1
ATOM 718 C C . SER A 1 89 ? -12.125 -12.977 -7.477 1 98.25 89 SER A C 1
ATOM 720 O O . SER A 1 89 ? -11.133 -13.086 -8.195 1 98.25 89 SER A O 1
ATOM 722 N N . ILE A 1 90 ? -13.227 -12.438 -7.906 1 97.25 90 ILE A N 1
ATOM 723 C CA . ILE A 1 90 ? -13.422 -12.062 -9.305 1 97.25 90 ILE A CA 1
ATOM 724 C C . ILE A 1 90 ? -12.516 -10.883 -9.648 1 97.25 90 ILE A C 1
ATOM 726 O O . ILE A 1 90 ? -11.867 -10.883 -10.703 1 97.25 90 ILE A O 1
ATOM 730 N N . MET A 1 91 ? -12.375 -9.938 -8.797 1 96.25 91 MET A N 1
ATOM 731 C CA . MET A 1 91 ? -11.602 -8.734 -9.07 1 96.25 91 MET A CA 1
ATOM 732 C C . MET A 1 91 ? -10.109 -8.977 -8.844 1 96.25 91 MET A C 1
ATOM 734 O O . MET A 1 91 ? -9.266 -8.258 -9.391 1 96.25 91 MET A O 1
ATOM 738 N N . GLU A 1 92 ? -9.797 -9.945 -8.039 1 96.75 92 GLU A N 1
ATOM 739 C CA . GLU A 1 92 ? -8.406 -10.25 -7.73 1 96.75 92 GLU A CA 1
ATOM 740 C C . GLU A 1 92 ? -8.078 -11.711 -8.047 1 96.75 92 GLU A C 1
ATOM 742 O O . GLU A 1 92 ? -7.762 -12.492 -7.148 1 96.75 92 GLU A O 1
ATOM 747 N N . PRO A 1 93 ? -7.984 -12.023 -9.312 1 95.88 93 PRO A N 1
ATOM 748 C CA . PRO A 1 93 ? -7.723 -13.414 -9.68 1 95.88 93 PRO A CA 1
ATOM 749 C C . PRO A 1 93 ? -6.363 -13.906 -9.195 1 95.88 93 PRO A C 1
ATOM 751 O O . PRO A 1 93 ? -6.184 -15.109 -8.969 1 95.88 93 PRO A O 1
ATOM 754 N N . PHE A 1 94 ? -5.523 -13.031 -8.969 1 94.31 94 PHE A N 1
ATOM 755 C CA . PHE A 1 94 ? -4.184 -13.398 -8.531 1 94.31 94 PHE A CA 1
ATOM 756 C C . PHE A 1 94 ? -4.215 -13.977 -7.121 1 94.31 94 PHE A C 1
ATOM 758 O O . PHE A 1 94 ? -3.246 -14.594 -6.672 1 94.31 94 PHE A O 1
ATOM 765 N N . LEU A 1 95 ? -5.32 -13.867 -6.426 1 97.06 95 LEU A N 1
ATOM 766 C CA . LEU A 1 95 ? -5.461 -14.391 -5.07 1 97.06 95 LEU A CA 1
ATOM 767 C C . LEU A 1 95 ? -6.184 -15.734 -5.078 1 97.06 95 LEU A C 1
ATOM 769 O O . LEU A 1 95 ? -6.293 -16.391 -4.039 1 97.06 95 LEU A O 1
ATOM 773 N N . ASN A 1 96 ? -6.605 -16.125 -6.262 1 97.44 96 ASN A N 1
ATOM 774 C CA . ASN A 1 96 ? -7.414 -17.328 -6.32 1 97.44 96 ASN A CA 1
ATOM 775 C C . ASN A 1 96 ? -6.609 -18.562 -5.93 1 97.44 96 ASN A C 1
ATOM 777 O O . ASN A 1 96 ? -5.422 -18.656 -6.246 1 97.44 96 ASN A O 1
ATOM 781 N N . GLY A 1 97 ? -7.254 -19.453 -5.328 1 96.5 97 GLY A N 1
ATOM 782 C CA . GLY A 1 97 ? -6.605 -20.688 -4.875 1 96.5 97 GLY A CA 1
ATOM 783 C C . GLY A 1 97 ? -6.211 -20.641 -3.412 1 96.5 97 GLY A C 1
ATOM 784 O O . GLY A 1 97 ? -7.004 -20.234 -2.561 1 96.5 97 GLY A O 1
ATOM 785 N N . LEU A 1 98 ? -4.949 -21.219 -3.441 1 93.31 98 LEU A N 1
ATOM 786 C CA . LEU A 1 98 ? -4.383 -21.281 -2.098 1 93.31 98 LEU A CA 1
ATOM 787 C C . LEU A 1 98 ? -3.227 -20.297 -1.952 1 93.31 98 LEU A C 1
ATOM 789 O O . LEU A 1 98 ? -2.812 -19.672 -2.93 1 93.31 98 LEU A O 1
ATOM 793 N N . GLU A 1 99 ? -2.889 -19.703 -1 1 94.44 99 GLU A N 1
ATOM 794 C CA . GLU A 1 99 ? -1.728 -18.891 -0.63 1 94.44 99 GLU A CA 1
ATOM 795 C C . GLU A 1 99 ? -2.02 -17.406 -0.775 1 94.44 99 GLU A C 1
ATOM 797 O O . GLU A 1 99 ? -1.117 -16.609 -1.058 1 94.44 99 GLU A O 1
ATOM 802 N N . TYR A 1 100 ? -3.33 -17.172 -0.821 1 97.62 100 TYR A N 1
ATOM 803 C CA . TYR A 1 100 ? -3.766 -15.797 -1.021 1 97.62 100 TYR A CA 1
ATOM 804 C C . TYR A 1 100 ? -3.209 -14.883 0.065 1 97.62 100 TYR A C 1
ATOM 806 O O . TYR A 1 100 ? -2.896 -13.719 -0.193 1 97.62 100 TYR A O 1
ATOM 814 N N . PHE A 1 101 ? -3.104 -15.414 1.255 1 97.81 101 PHE A N 1
ATOM 815 C CA . PHE A 1 101 ? -2.557 -14.594 2.33 1 97.81 101 PHE A CA 1
ATOM 816 C C . PHE A 1 101 ? -1.102 -14.234 2.053 1 97.81 101 PHE A C 1
ATOM 818 O O . PHE A 1 101 ? -0.717 -13.062 2.141 1 97.81 101 PHE A O 1
ATOM 825 N N . ASP A 1 102 ? -0.332 -15.125 1.672 1 95.19 102 ASP A N 1
ATOM 826 C CA . ASP A 1 102 ? 1.094 -14.922 1.433 1 95.19 102 ASP A CA 1
ATOM 827 C C . ASP A 1 102 ? 1.323 -13.93 0.291 1 95.19 102 ASP A C 1
ATOM 829 O O . ASP A 1 102 ? 2.182 -13.055 0.387 1 95.19 102 ASP A O 1
ATOM 833 N N . ARG A 1 103 ? 0.538 -14.086 -0.689 1 95.5 103 ARG A N 1
ATOM 834 C CA . ARG A 1 103 ? 0.642 -13.195 -1.845 1 95.5 103 ARG A CA 1
ATOM 835 C C . ARG A 1 103 ? 0.305 -11.758 -1.465 1 95.5 103 ARG A C 1
ATOM 837 O O . ARG A 1 103 ? 1.041 -10.836 -1.81 1 95.5 103 ARG A O 1
ATOM 844 N N . LEU A 1 104 ? -0.766 -11.625 -0.759 1 97.12 104 LEU A N 1
ATOM 845 C CA . LEU A 1 104 ? -1.215 -10.289 -0.397 1 97.12 104 LEU A CA 1
ATOM 846 C C . LEU A 1 104 ? -0.279 -9.656 0.629 1 97.12 104 LEU A C 1
ATOM 848 O O . LEU A 1 104 ? 0.095 -8.492 0.501 1 97.12 104 LEU A O 1
ATOM 852 N N . GLN A 1 105 ? 0.078 -10.43 1.613 1 96.12 105 GLN A N 1
ATOM 853 C CA . GLN A 1 105 ? 0.97 -9.93 2.654 1 96.12 105 GLN A CA 1
ATOM 854 C C . GLN A 1 105 ? 2.285 -9.438 2.061 1 96.12 105 GLN A C 1
ATOM 856 O O . GLN A 1 105 ? 2.771 -8.359 2.42 1 96.12 105 GLN A O 1
ATOM 861 N N . GLY A 1 106 ? 2.838 -10.234 1.184 1 95.19 106 GLY A N 1
ATOM 862 C CA . GLY A 1 106 ? 4.078 -9.844 0.533 1 95.19 106 GLY A CA 1
ATOM 863 C C . GLY A 1 106 ? 3.975 -8.531 -0.209 1 95.19 106 GLY A C 1
ATOM 864 O O . GLY A 1 106 ? 4.867 -7.684 -0.113 1 95.19 106 GLY A O 1
ATOM 865 N N . SER A 1 107 ? 2.93 -8.367 -0.88 1 96.12 107 SER A N 1
ATOM 866 C CA . SER A 1 107 ? 2.73 -7.148 -1.659 1 96.12 107 SER A CA 1
ATOM 867 C C . SER A 1 107 ? 2.525 -5.941 -0.753 1 96.12 107 SER A C 1
ATOM 869 O O . SER A 1 107 ? 2.982 -4.84 -1.065 1 96.12 107 SER A O 1
ATOM 871 N N . ILE A 1 108 ? 1.833 -6.219 0.279 1 95.5 108 ILE A N 1
ATOM 872 C CA . ILE A 1 108 ? 1.604 -5.152 1.25 1 95.5 108 ILE A CA 1
ATOM 873 C C . ILE A 1 108 ? 2.938 -4.684 1.826 1 95.5 108 ILE A C 1
ATOM 875 O O . ILE A 1 108 ? 3.146 -3.486 2.031 1 95.5 108 ILE A O 1
ATOM 879 N N . GLU A 1 109 ? 3.822 -5.57 2.041 1 95.38 109 GLU A N 1
ATOM 880 C CA . GLU A 1 109 ? 5.141 -5.23 2.564 1 95.38 109 GLU A CA 1
ATOM 881 C C . GLU A 1 109 ? 5.922 -4.371 1.573 1 95.38 109 GLU A C 1
ATOM 883 O O . GLU A 1 109 ? 6.629 -3.441 1.972 1 95.38 109 GLU A O 1
ATOM 888 N N . ILE A 1 110 ? 5.781 -4.656 0.339 1 96.25 110 ILE A N 1
ATOM 889 C CA . ILE A 1 110 ? 6.426 -3.852 -0.694 1 96.25 110 ILE A CA 1
ATOM 890 C C . ILE A 1 110 ? 5.852 -2.436 -0.679 1 96.25 110 ILE A C 1
ATOM 892 O O . ILE A 1 110 ? 6.602 -1.457 -0.741 1 96.25 110 ILE A O 1
ATOM 896 N N . SER A 1 111 ? 4.574 -2.389 -0.584 1 95.19 111 SER A N 1
ATOM 897 C CA . SER A 1 111 ? 3.914 -1.088 -0.529 1 95.19 111 SER A CA 1
ATOM 898 C C . SER A 1 111 ? 4.375 -0.286 0.685 1 95.19 111 SER A C 1
ATOM 900 O O . SER A 1 111 ? 4.652 0.91 0.576 1 95.19 111 SER A O 1
ATOM 902 N N . LYS A 1 112 ? 4.449 -0.907 1.807 1 94.31 112 LYS A N 1
ATOM 903 C CA . LYS A 1 112 ? 4.91 -0.259 3.031 1 94.31 112 LYS A CA 1
ATOM 904 C C . LYS A 1 112 ? 6.344 0.241 2.879 1 94.31 112 LYS A C 1
ATOM 906 O O . LYS A 1 112 ? 6.676 1.339 3.332 1 94.31 112 LYS A O 1
ATOM 911 N N . TYR A 1 113 ? 7.148 -0.585 2.277 1 95.31 113 TYR A N 1
ATOM 912 C CA . TYR A 1 113 ? 8.539 -0.216 2.033 1 95.31 113 TYR A CA 1
ATOM 913 C C . TYR A 1 113 ? 8.625 1.097 1.264 1 95.31 113 TYR A C 1
ATOM 915 O O . TYR A 1 113 ? 9.336 2.02 1.677 1 95.31 113 TYR A O 1
ATOM 923 N N . TYR A 1 114 ? 7.887 1.229 0.227 1 94.81 114 TYR A N 1
ATOM 924 C CA . TYR A 1 114 ? 7.969 2.418 -0.614 1 94.81 114 TYR A CA 1
ATOM 925 C C . TYR A 1 114 ? 7.332 3.619 0.077 1 94.81 114 TYR A C 1
ATOM 927 O O . TYR A 1 114 ? 7.789 4.754 -0.092 1 94.81 114 TYR A O 1
ATOM 935 N N . ALA A 1 115 ? 6.289 3.383 0.776 1 93.62 115 ALA A N 1
ATOM 936 C CA . ALA A 1 115 ? 5.691 4.473 1.541 1 93.62 115 ALA A CA 1
ATOM 937 C C . ALA A 1 115 ? 6.68 5.039 2.555 1 93.62 115 ALA A C 1
ATOM 939 O O . ALA A 1 115 ? 6.812 6.258 2.688 1 93.62 115 ALA A O 1
ATOM 940 N N . GLU A 1 116 ? 7.32 4.234 3.264 1 94.69 116 GLU A N 1
ATOM 941 C CA . GLU A 1 116 ? 8.32 4.637 4.25 1 94.69 116 GLU A CA 1
ATOM 942 C C . GLU A 1 116 ? 9.492 5.352 3.588 1 94.69 116 GLU A C 1
ATOM 944 O O . GLU A 1 116 ? 9.984 6.359 4.098 1 94.69 116 GLU A O 1
ATOM 949 N N . LYS A 1 117 ? 9.906 4.781 2.521 1 92.56 117 LYS A N 1
ATOM 950 C CA . LYS A 1 117 ? 11.008 5.395 1.781 1 92.56 117 LYS A CA 1
ATOM 951 C C . LYS A 1 117 ? 10.648 6.812 1.345 1 92.56 117 LYS A C 1
ATOM 953 O O . LYS A 1 117 ? 11.445 7.738 1.512 1 92.56 117 LYS A O 1
ATOM 958 N N . LYS A 1 118 ? 9.484 6.941 0.835 1 92.69 118 LYS A N 1
ATOM 959 C CA . LYS A 1 118 ? 9.016 8.25 0.401 1 92.69 118 LYS A CA 1
ATOM 960 C C . LYS A 1 118 ? 8.984 9.242 1.565 1 92.69 118 LYS A C 1
ATOM 962 O O . LYS A 1 118 ? 9.43 10.383 1.432 1 92.69 118 LYS A O 1
ATOM 967 N N . ARG A 1 119 ? 8.461 8.805 2.609 1 93.56 119 ARG A N 1
ATOM 968 C CA . ARG A 1 119 ? 8.375 9.633 3.811 1 93.56 119 ARG A CA 1
ATOM 969 C C . ARG A 1 119 ? 9.766 10.047 4.285 1 93.56 119 ARG A C 1
ATOM 971 O O . ARG A 1 119 ? 9.977 11.211 4.641 1 93.56 119 ARG A O 1
ATOM 978 N N . ARG A 1 120 ? 10.625 9.117 4.27 1 92.31 120 ARG A N 1
ATOM 979 C CA . ARG A 1 120 ? 11.984 9.383 4.719 1 92.31 120 ARG A CA 1
ATOM 980 C C . ARG A 1 120 ? 12.672 10.398 3.809 1 92.31 120 ARG A C 1
ATOM 982 O O . ARG A 1 120 ? 13.328 11.328 4.285 1 92.31 120 ARG A O 1
ATOM 989 N N . LEU A 1 121 ? 12.539 10.18 2.555 1 90.12 121 LEU A N 1
ATOM 990 C CA . LEU A 1 121 ? 13.133 11.094 1.589 1 90.12 121 LEU A CA 1
ATOM 991 C C . LEU A 1 121 ? 12.555 12.492 1.733 1 90.12 121 LEU A C 1
ATOM 993 O O . LEU A 1 121 ? 13.281 13.484 1.688 1 90.12 121 LEU A O 1
ATOM 997 N N . ALA A 1 122 ? 11.312 12.523 1.886 1 91 122 ALA A N 1
ATOM 998 C CA . ALA A 1 122 ? 10.648 13.812 2.064 1 91 122 ALA A CA 1
ATOM 999 C C . ALA A 1 122 ? 11.07 14.477 3.371 1 91 122 ALA A C 1
ATOM 1001 O O . ALA A 1 122 ? 11.297 15.688 3.416 1 91 122 ALA A O 1
ATOM 1002 N N . PHE A 1 123 ? 11.148 13.734 4.336 1 92.25 123 PHE A N 1
ATOM 1003 C CA . PHE A 1 123 ? 11.562 14.234 5.641 1 92.25 123 PHE A CA 1
ATOM 1004 C C . PHE A 1 123 ? 12.984 14.789 5.578 1 92.25 123 PHE A C 1
ATOM 1006 O O . PHE A 1 123 ? 13.258 15.875 6.102 1 92.25 123 PHE A O 1
ATOM 1013 N N . GLU A 1 124 ? 13.773 14.031 4.977 1 91 124 GLU A N 1
ATOM 1014 C CA . GLU A 1 124 ? 15.156 14.484 4.828 1 91 124 GLU A CA 1
ATOM 1015 C C . GLU A 1 124 ? 15.234 15.789 4.047 1 91 124 GLU A C 1
ATOM 1017 O O . GLU A 1 124 ? 16 16.688 4.406 1 91 124 GLU A O 1
ATOM 1022 N N . GLU A 1 125 ? 14.469 15.844 3.049 1 92.75 125 GLU A N 1
ATOM 1023 C CA . GLU A 1 125 ? 14.422 17.078 2.268 1 92.75 125 GLU A CA 1
ATOM 1024 C C . GLU A 1 125 ? 13.891 18.234 3.102 1 92.75 125 GLU A C 1
ATOM 1026 O O . GLU A 1 125 ? 14.453 19.328 3.072 1 92.75 125 GLU A O 1
ATOM 1031 N N . ALA A 1 126 ? 12.867 18 3.816 1 92.44 126 ALA A N 1
ATOM 1032 C CA . ALA A 1 126 ? 12.289 19.016 4.691 1 92.44 126 ALA A CA 1
ATOM 1033 C C . ALA A 1 126 ? 13.281 19.438 5.773 1 92.44 126 ALA A C 1
ATOM 1035 O O . ALA A 1 126 ? 13.359 20.625 6.133 1 92.44 126 ALA A O 1
ATOM 1036 N N . ARG A 1 127 ? 13.93 18.516 6.191 1 91.31 127 ARG A N 1
ATOM 1037 C CA . ARG A 1 127 ? 14.953 18.781 7.203 1 91.31 127 ARG A CA 1
ATOM 1038 C C . ARG A 1 127 ? 16.062 19.656 6.637 1 91.31 127 ARG A C 1
ATOM 1040 O O . ARG A 1 127 ? 16.5 20.609 7.285 1 91.31 127 ARG A O 1
ATOM 1047 N N . LYS A 1 128 ? 16.453 19.328 5.516 1 91 128 LYS A N 1
ATOM 1048 C CA . LYS A 1 128 ? 17.469 20.125 4.84 1 91 128 LYS A CA 1
ATOM 1049 C C . LYS A 1 128 ? 17 21.562 4.664 1 91 128 LYS A C 1
ATOM 1051 O O . LYS A 1 128 ? 17.797 22.5 4.766 1 91 128 LYS A O 1
ATOM 1056 N N . GLN A 1 129 ? 15.727 21.75 4.496 1 91.88 129 GLN A N 1
ATOM 1057 C CA . GLN A 1 129 ? 15.133 23.078 4.293 1 91.88 129 GLN A CA 1
ATOM 1058 C C . GLN A 1 129 ? 14.828 23.75 5.625 1 91.88 129 GLN A C 1
ATOM 1060 O O . GLN A 1 129 ? 14.422 24.906 5.66 1 91.88 129 GLN A O 1
ATOM 1065 N N . GLY A 1 130 ? 14.938 23.031 6.594 1 84.75 130 GLY A N 1
ATOM 1066 C CA . GLY A 1 130 ? 14.734 23.578 7.926 1 84.75 130 GLY A CA 1
ATOM 1067 C C . GLY A 1 130 ? 13.273 23.625 8.336 1 84.75 130 GLY A C 1
ATOM 1068 O O . GLY A 1 130 ? 12.906 24.359 9.25 1 84.75 130 GLY A O 1
ATOM 1069 N N . VAL A 1 131 ? 12.461 22.969 7.582 1 87.88 131 VAL A N 1
ATOM 1070 C CA . VAL A 1 131 ? 11.023 22.984 7.812 1 87.88 131 VAL A CA 1
ATOM 1071 C C . VAL A 1 131 ? 10.672 22.031 8.961 1 87.88 131 VAL A C 1
ATOM 1073 O O . VAL A 1 131 ? 9.758 22.312 9.742 1 87.88 131 VAL A O 1
ATOM 1076 N N . VAL A 1 132 ? 11.398 20.875 8.992 1 87.06 132 VAL A N 1
ATOM 1077 C CA . VAL A 1 132 ? 11.148 19.891 10.047 1 87.06 132 VAL A CA 1
ATOM 1078 C C . VAL A 1 132 ? 12.414 19.672 10.867 1 87.06 132 VAL A C 1
ATOM 1080 O O . VAL A 1 132 ? 13.508 20.094 10.453 1 87.06 132 VAL A O 1
ATOM 1083 N N . GLY A 1 133 ? 12.203 19.078 12.016 1 80.94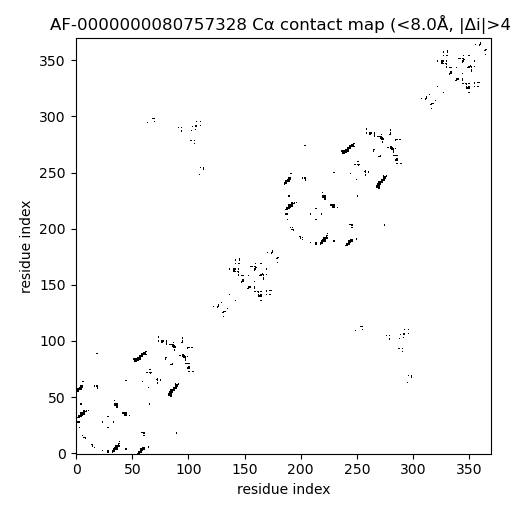 133 GLY A N 1
ATOM 1084 C CA . GLY A 1 133 ? 13.32 18.859 12.914 1 80.94 133 GLY A CA 1
ATOM 1085 C C . GLY A 1 133 ? 13.32 19.797 14.109 1 80.94 133 GLY A C 1
ATOM 1086 O O . GLY A 1 133 ? 12.477 20.672 14.219 1 80.94 133 GLY A O 1
ATOM 1087 N N . ARG A 1 134 ? 14.188 19.594 15.008 1 79 134 ARG A N 1
ATOM 1088 C CA . ARG A 1 134 ? 14.328 20.453 16.172 1 79 134 ARG A CA 1
ATOM 1089 C C . ARG A 1 134 ? 14.781 21.859 15.773 1 79 134 ARG A C 1
ATOM 1091 O O . ARG A 1 134 ? 15.742 22.016 15.023 1 79 134 ARG A O 1
ATOM 1098 N N . PRO A 1 135 ? 13.953 22.797 16.109 1 76 135 PRO A N 1
ATOM 1099 C CA . PRO A 1 135 ? 14.375 24.156 15.766 1 76 135 PRO A CA 1
ATOM 1100 C C . PRO A 1 135 ? 15.789 24.469 16.234 1 76 135 PRO A C 1
ATOM 1102 O O . PRO A 1 135 ? 16.203 24.016 17.312 1 76 135 PRO A O 1
ATOM 1105 N N . LYS A 1 136 ? 16.516 25 15.273 1 76.44 136 LYS A N 1
ATOM 1106 C CA . LYS A 1 136 ? 17.859 25.438 15.672 1 76.44 136 LYS A CA 1
ATOM 1107 C C . LYS A 1 136 ? 17.781 26.578 16.672 1 76.44 136 LYS A C 1
ATOM 1109 O O . LYS A 1 136 ? 16.891 27.438 16.594 1 76.44 136 LYS A O 1
ATOM 1114 N N . ILE A 1 137 ? 18.656 26.484 17.703 1 82.06 137 ILE A N 1
ATOM 1115 C CA . ILE A 1 137 ? 18.766 27.594 18.641 1 82.06 137 ILE A CA 1
ATOM 1116 C C . ILE A 1 137 ? 19.375 28.812 17.922 1 82.06 137 ILE A C 1
ATOM 1118 O O . ILE A 1 137 ? 20.391 28.672 17.219 1 82.06 137 ILE A O 1
ATOM 1122 N N . PRO A 1 138 ? 18.625 29.969 18.047 1 84.5 138 PRO A N 1
ATOM 1123 C CA . PRO A 1 138 ? 19.188 31.172 17.406 1 84.5 138 PRO A CA 1
ATOM 1124 C C . PRO A 1 138 ? 20.656 31.391 17.75 1 84.5 138 PRO A C 1
ATOM 1126 O O . PRO A 1 138 ? 21.062 31.203 18.906 1 84.5 138 PRO A O 1
ATOM 1129 N N . GLN A 1 139 ? 21.359 31.641 16.672 1 87.12 139 GLN A N 1
ATOM 1130 C CA . GLN A 1 139 ? 22.797 31.875 16.859 1 87.12 139 GLN A CA 1
ATOM 1131 C C . GLN A 1 139 ? 23.062 32.938 17.922 1 87.12 139 GLN A C 1
ATOM 1133 O O . GLN A 1 139 ? 24.016 32.844 18.672 1 87.12 139 GLN A O 1
ATOM 1138 N N . GLU A 1 140 ? 22.172 33.844 18 1 89.5 140 GLU A N 1
ATOM 1139 C CA . GLU A 1 140 ? 22.328 34.938 18.984 1 89.5 140 GLU A CA 1
ATOM 1140 C C . GLU A 1 140 ? 22.281 34.406 20.406 1 89.5 140 GLU A C 1
ATOM 1142 O O . GLU A 1 140 ? 23.031 34.844 21.266 1 89.5 140 GLU A O 1
ATOM 1147 N N . GLN A 1 141 ? 21.469 33.406 20.594 1 92 141 GLN A N 1
ATOM 1148 C CA . GLN A 1 141 ? 21.359 32.812 21.922 1 92 141 GLN A CA 1
ATOM 1149 C C . GLN A 1 141 ? 22.625 32.031 22.266 1 92 141 GLN A C 1
ATOM 1151 O O . GLN A 1 141 ? 23.109 32.094 23.406 1 92 141 GLN A O 1
ATOM 1156 N N . ILE A 1 142 ? 23.078 31.422 21.312 1 91.19 142 ILE A N 1
ATOM 1157 C CA . ILE A 1 142 ? 24.297 30.641 21.5 1 91.19 142 ILE A CA 1
ATOM 1158 C C . ILE A 1 142 ? 25.469 31.578 21.797 1 91.19 142 ILE A C 1
ATOM 1160 O O . ILE A 1 142 ? 26.266 31.328 22.719 1 91.19 142 ILE A O 1
ATOM 1164 N N . GLU A 1 143 ? 25.531 32.625 21.078 1 91.81 143 GLU A N 1
ATOM 1165 C CA . GLU A 1 143 ? 26.594 33.594 21.281 1 91.81 143 GLU A CA 1
ATOM 1166 C C . GLU A 1 143 ? 26.516 34.219 22.688 1 91.81 143 GLU A C 1
ATOM 1168 O O . GLU A 1 143 ? 27.531 34.375 23.344 1 91.81 143 GLU A O 1
ATOM 1173 N N . THR A 1 144 ? 25.328 34.5 23.031 1 92.06 144 THR A N 1
ATOM 1174 C CA . THR A 1 144 ? 25.125 35.031 24.375 1 92.06 144 THR A CA 1
ATOM 1175 C C . THR A 1 144 ? 25.594 34.031 25.438 1 92.06 144 THR A C 1
ATOM 1177 O O . THR A 1 144 ? 26.312 34.406 26.375 1 92.06 144 THR A O 1
ATOM 1180 N N . ALA A 1 145 ? 25.25 32.812 25.234 1 94 145 ALA A N 1
ATOM 1181 C CA . ALA A 1 145 ? 25.641 31.766 26.156 1 94 145 ALA A CA 1
ATOM 1182 C C . ALA A 1 145 ? 27.172 31.625 26.219 1 94 145 ALA A C 1
ATOM 1184 O O . ALA A 1 145 ? 27.75 31.5 27.297 1 94 145 ALA A O 1
ATOM 1185 N N . LEU A 1 146 ? 27.75 31.734 25.094 1 92.5 146 LEU A N 1
ATOM 1186 C CA . LEU A 1 146 ? 29.203 31.609 25.016 1 92.5 146 LEU A CA 1
ATOM 1187 C C . LEU A 1 146 ? 29.891 32.781 25.703 1 92.5 146 LEU A C 1
ATOM 1189 O O . LEU A 1 146 ? 30.891 32.594 26.391 1 92.5 146 LEU A O 1
ATOM 1193 N N . LYS A 1 147 ? 29.359 33.938 25.516 1 91.69 147 LYS A N 1
ATOM 1194 C CA . LYS A 1 147 ? 29.906 35.125 26.172 1 91.69 147 LYS A CA 1
ATOM 1195 C C . LYS A 1 147 ? 29.781 35 27.688 1 91.69 147 LYS A C 1
ATOM 1197 O O . LYS A 1 147 ? 30.719 35.344 28.422 1 91.69 147 LYS A O 1
ATOM 1202 N N . LEU A 1 148 ? 28.688 34.531 28.078 1 91.94 148 LEU A N 1
ATOM 1203 C CA . LEU A 1 148 ? 28.484 34.344 29.5 1 91.94 148 LEU A CA 1
ATOM 1204 C C . LEU A 1 148 ? 29.469 33.312 30.062 1 91.94 148 LEU A C 1
ATOM 1206 O O . LEU A 1 148 ? 30.016 33.5 31.156 1 91.94 148 LEU A O 1
ATOM 1210 N N . TYR A 1 149 ? 29.672 32.344 29.344 1 92.31 149 TYR A N 1
ATOM 1211 C CA . TYR A 1 149 ? 30.609 31.312 29.766 1 92.31 149 TYR A CA 1
ATOM 1212 C C . TYR A 1 149 ? 32.031 31.859 29.859 1 92.31 149 TYR A C 1
ATOM 1214 O O . TYR A 1 149 ? 32.75 31.578 30.812 1 92.31 149 TYR A O 1
ATOM 1222 N N . ALA A 1 150 ? 32.375 32.625 28.922 1 89.69 150 ALA A N 1
ATOM 1223 C CA . ALA A 1 150 ? 33.719 33.156 28.844 1 89.69 150 ALA A CA 1
ATOM 1224 C C . ALA A 1 150 ? 33.969 34.125 30 1 89.69 150 ALA A C 1
ATOM 1226 O O . ALA A 1 150 ? 35.125 34.312 30.422 1 89.69 150 ALA A O 1
ATOM 1227 N N . SER A 1 151 ? 32.938 34.75 30.484 1 88.06 151 SER A N 1
ATOM 1228 C CA . SER A 1 151 ? 33.062 35.688 31.562 1 88.06 151 SER A CA 1
ATOM 1229 C C . SER A 1 151 ? 33.5 35 32.844 1 88.06 151 SER A C 1
ATOM 1231 O O . SER A 1 151 ? 34.031 35.656 33.781 1 88.06 151 SER A O 1
ATOM 1233 N N . LYS A 1 152 ? 33.25 33.75 32.969 1 89.31 152 LYS A N 1
ATOM 1234 C CA . LYS A 1 152 ? 33.562 32.938 34.125 1 89.31 152 LYS A CA 1
ATOM 1235 C C . LYS A 1 152 ? 32.844 33.406 35.375 1 89.31 152 LYS A C 1
ATOM 1237 O O . LYS A 1 152 ? 33.281 33.156 36.5 1 89.31 152 LYS A O 1
ATOM 1242 N N . LEU A 1 153 ? 31.781 34.062 35.156 1 90.38 153 LEU A N 1
ATOM 1243 C CA . LEU A 1 153 ? 31.062 34.656 36.25 1 90.38 153 LEU A CA 1
ATOM 1244 C C . LEU A 1 153 ? 29.781 33.875 36.562 1 90.38 153 LEU A C 1
ATOM 1246 O O . LEU A 1 153 ? 29.156 34.094 37.625 1 90.38 153 LEU A O 1
ATOM 1250 N N . PHE A 1 154 ? 29.484 32.969 35.688 1 91.94 154 PHE A N 1
ATOM 1251 C CA . PHE A 1 154 ? 28.203 32.281 35.781 1 91.94 154 PHE A CA 1
ATOM 1252 C C . PHE A 1 154 ? 28.406 30.766 35.75 1 91.94 154 PHE A C 1
ATOM 1254 O O . PHE A 1 154 ? 29.328 30.266 35.125 1 91.94 154 PHE A O 1
ATOM 1261 N N . THR A 1 155 ? 27.516 30.062 36.469 1 90.75 155 THR A N 1
ATOM 1262 C CA . THR A 1 155 ? 27.484 28.609 36.344 1 90.75 155 THR A CA 1
ATOM 1263 C C . THR A 1 155 ? 26.781 28.188 35.062 1 90.75 155 THR A C 1
ATOM 1265 O O . THR A 1 155 ? 26.094 28.984 34.438 1 90.75 155 THR A O 1
ATOM 1268 N N . THR A 1 156 ? 27.047 26.922 34.719 1 91.88 156 THR A N 1
ATOM 1269 C CA . THR A 1 156 ? 26.406 26.406 33.531 1 91.88 156 THR A CA 1
ATOM 1270 C C . THR A 1 156 ? 24.891 26.469 33.656 1 91.88 156 THR A C 1
ATOM 1272 O O . THR A 1 156 ? 24.188 26.719 32.656 1 91.88 156 THR A O 1
ATOM 1275 N N . GLU A 1 157 ? 24.469 26.25 34.844 1 91.75 157 GLU A N 1
ATOM 1276 C CA . GLU A 1 157 ? 23.031 26.312 35.094 1 91.75 157 GLU A CA 1
ATOM 1277 C C . GLU A 1 157 ? 22.484 27.719 34.906 1 91.75 157 GLU A C 1
ATOM 1279 O O . GLU A 1 157 ? 21.422 27.906 34.312 1 91.75 157 GLU A O 1
ATOM 1284 N N . GLU A 1 158 ? 23.234 28.688 35.406 1 90.88 158 GLU A N 1
ATOM 1285 C CA . GLU A 1 158 ? 22.844 30.094 35.25 1 90.88 158 GLU A CA 1
ATOM 1286 C C . GLU A 1 158 ? 22.875 30.516 33.781 1 90.88 158 GLU A C 1
ATOM 1288 O O . GLU A 1 158 ? 21.984 31.25 33.344 1 90.88 158 GLU A O 1
ATOM 1293 N N . ILE A 1 159 ? 23.828 30.078 33.094 1 93.19 159 ILE A N 1
ATOM 1294 C CA . ILE A 1 159 ? 23.969 30.422 31.688 1 93.19 159 ILE A CA 1
ATOM 1295 C C . ILE A 1 159 ? 22.781 29.875 30.891 1 93.19 159 ILE A C 1
ATOM 1297 O O . ILE A 1 159 ? 22.219 30.562 30.047 1 93.19 159 ILE A O 1
ATOM 1301 N N . ALA A 1 160 ? 22.406 28.641 31.234 1 92.88 160 ALA A N 1
ATOM 1302 C CA . ALA A 1 160 ? 21.266 28.031 30.562 1 92.88 160 ALA A CA 1
ATOM 1303 C C . ALA A 1 160 ? 19.984 28.844 30.781 1 92.88 160 ALA A C 1
ATOM 1305 O O . ALA A 1 160 ? 19.234 29.094 29.844 1 92.88 160 ALA A O 1
ATOM 1306 N N . LYS A 1 161 ? 19.812 29.266 31.984 1 90.12 161 LYS A N 1
ATOM 1307 C CA . LYS A 1 161 ? 18.641 30.047 32.344 1 90.12 161 LYS A CA 1
ATOM 1308 C C . LYS A 1 161 ? 18.625 31.406 31.656 1 90.12 161 LYS A C 1
ATOM 1310 O O . LYS A 1 161 ? 17.594 31.844 31.156 1 90.12 161 LYS A O 1
ATOM 1315 N N . LEU A 1 162 ? 19.766 31.953 31.594 1 89.88 162 LEU A N 1
ATOM 1316 C CA . LEU A 1 162 ? 19.875 33.312 31.094 1 89.88 162 LEU A CA 1
ATOM 1317 C C . LEU A 1 162 ? 19.828 33.344 29.562 1 89.88 162 LEU A C 1
ATOM 1319 O O . LEU A 1 162 ? 19.266 34.25 28.969 1 89.88 162 LEU A O 1
ATOM 1323 N N . SER A 1 163 ? 20.406 32.406 28.984 1 91.94 163 SER A N 1
ATOM 1324 C CA . SER A 1 163 ? 20.562 32.438 27.547 1 91.94 163 SER A CA 1
ATOM 1325 C C . SER A 1 163 ? 19.453 31.625 26.859 1 91.94 163 SER A C 1
ATOM 1327 O O . SER A 1 163 ? 19.219 31.781 25.672 1 91.94 163 SER A O 1
ATOM 1329 N N . GLY A 1 164 ? 18.875 30.703 27.641 1 91.69 164 GLY A N 1
ATOM 1330 C CA . GLY A 1 164 ? 17.875 29.812 27.062 1 91.69 164 GLY A CA 1
ATOM 1331 C C . GLY A 1 164 ? 18.484 28.625 26.344 1 91.69 164 GLY A C 1
ATOM 1332 O O . GLY A 1 164 ? 17.781 27.891 25.641 1 91.69 164 GLY A O 1
ATOM 1333 N N . VAL A 1 165 ? 19.75 28.578 26.531 1 92.12 165 VAL A N 1
ATOM 1334 C CA . VAL A 1 165 ? 20.484 27.484 25.891 1 92.12 165 VAL A CA 1
ATOM 1335 C C . VAL A 1 165 ? 20.812 26.406 26.922 1 92.12 165 VAL A C 1
ATOM 1337 O O . VAL A 1 165 ? 21.312 26.703 28 1 92.12 165 VAL A O 1
ATOM 1340 N N . SER A 1 166 ? 20.422 25.219 26.625 1 90.44 166 SER A N 1
ATOM 1341 C CA . SER A 1 166 ? 20.703 24.125 27.547 1 90.44 166 SER A CA 1
ATOM 1342 C C . SER A 1 166 ? 22.203 23.938 27.75 1 90.44 166 SER A C 1
ATOM 1344 O O . SER A 1 166 ? 23 24.344 26.906 1 90.44 166 SER A O 1
ATOM 1346 N N . SER A 1 167 ? 22.531 23.266 28.859 1 90.38 167 SER A N 1
ATOM 1347 C CA . SER A 1 167 ? 23.922 22.969 29.172 1 90.38 167 SER A CA 1
ATOM 1348 C C . SER A 1 167 ? 24.562 22.094 28.094 1 90.38 167 SER A C 1
ATOM 1350 O O . SER A 1 167 ? 25.719 22.312 27.719 1 90.38 167 SER A O 1
ATOM 1352 N N . SER A 1 168 ? 23.766 21.156 27.656 1 90.25 168 SER A N 1
ATOM 1353 C CA . SER A 1 168 ? 24.266 20.266 26.609 1 90.25 168 SER A CA 1
ATOM 1354 C C . SER A 1 168 ? 24.609 21.031 25.344 1 90.25 168 SER A C 1
ATOM 1356 O O . SER A 1 168 ? 25.641 20.781 24.719 1 90.25 168 SER A O 1
ATOM 1358 N N . THR A 1 169 ? 23.797 21.906 25.016 1 90.19 169 THR A N 1
ATOM 1359 C CA . THR A 1 169 ? 24 22.719 23.812 1 90.19 169 THR A CA 1
ATOM 1360 C C . THR A 1 169 ? 25.219 23.641 23.984 1 90.19 169 THR A C 1
ATOM 1362 O O . THR A 1 169 ? 26 23.828 23.047 1 90.19 169 THR A O 1
ATOM 1365 N N . LEU A 1 170 ? 25.297 24.203 25.219 1 90.75 170 LEU A N 1
ATOM 1366 C CA . LEU A 1 170 ? 26.438 25.047 25.531 1 90.75 170 LEU A CA 1
ATOM 1367 C C . LEU A 1 170 ? 27.75 24.281 25.375 1 90.75 170 LEU A C 1
ATOM 1369 O O . LEU A 1 170 ? 28.672 24.75 24.734 1 90.75 170 LEU A O 1
ATOM 1373 N N . TYR A 1 171 ? 27.75 23.109 25.859 1 89.94 171 TYR A N 1
ATOM 1374 C CA . TYR A 1 171 ? 28.953 22.297 25.812 1 89.94 171 TYR A CA 1
ATOM 1375 C C . TYR A 1 171 ? 29.297 21.922 24.375 1 89.94 171 TYR A C 1
ATOM 1377 O O . TYR A 1 171 ? 30.469 21.891 24 1 89.94 171 TYR A O 1
ATOM 1385 N N . ARG A 1 172 ? 28.281 21.641 23.719 1 89.12 172 ARG A N 1
ATOM 1386 C CA . ARG A 1 172 ? 28.516 21.312 22.312 1 89.12 172 ARG A CA 1
ATOM 1387 C C . ARG A 1 172 ? 29.125 22.5 21.562 1 89.12 172 ARG A C 1
ATOM 1389 O O . ARG A 1 172 ? 30.031 22.328 20.766 1 89.12 172 ARG A O 1
ATOM 1396 N N . ALA A 1 173 ? 28.594 23.656 21.859 1 87.88 173 ALA A N 1
ATOM 1397 C CA . ALA A 1 173 ? 29.094 24.875 21.219 1 87.88 173 ALA A CA 1
ATOM 1398 C C . ALA A 1 173 ? 30.531 25.156 21.625 1 87.88 173 ALA A C 1
ATOM 1400 O O . ALA A 1 173 ? 31.344 25.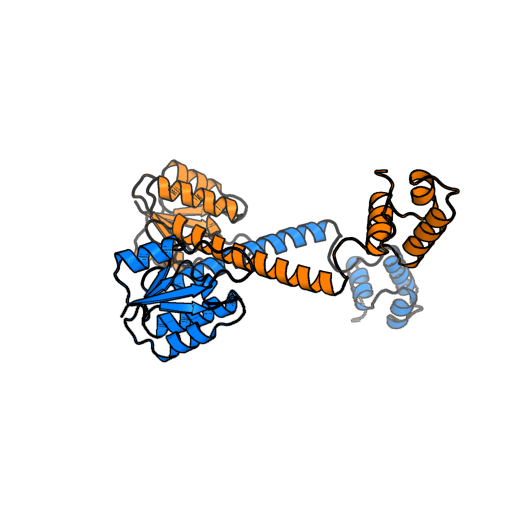594 20.812 1 87.88 173 ALA A O 1
ATOM 1401 N N . LEU A 1 174 ? 30.797 24.906 22.859 1 88.5 174 LEU A N 1
ATOM 1402 C CA . LEU A 1 174 ? 32.125 25.109 23.375 1 88.5 174 LEU A CA 1
ATOM 1403 C C . LEU A 1 174 ? 33.125 24.156 22.719 1 88.5 174 LEU A C 1
ATOM 1405 O O . LEU A 1 174 ? 34.25 24.547 22.375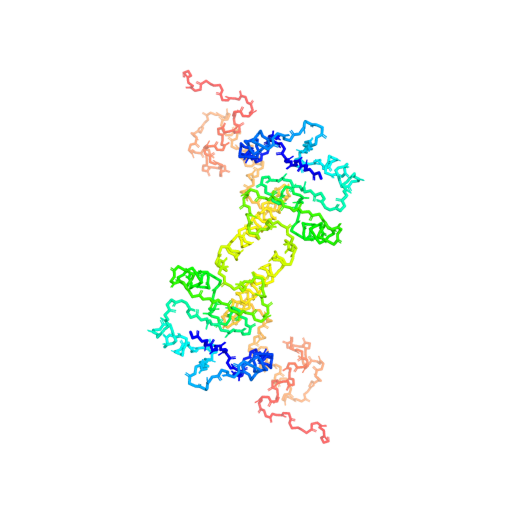 1 88.5 174 LEU A O 1
ATOM 1409 N N . LYS A 1 175 ? 32.688 22.953 22.594 1 88.06 175 LYS A N 1
ATOM 1410 C CA . LYS A 1 175 ? 33.531 21.953 21.922 1 88.06 175 LYS A CA 1
ATOM 1411 C C . LYS A 1 175 ? 33.812 22.359 20.484 1 88.06 175 LYS A C 1
ATOM 1413 O O . LYS A 1 175 ? 34.938 22.219 20.016 1 88.06 175 LYS A O 1
ATOM 1418 N N . GLU A 1 176 ? 32.844 22.812 19.875 1 85.19 176 GLU A N 1
ATOM 1419 C CA . GLU A 1 176 ? 32.969 23.219 18.484 1 85.19 176 GLU A CA 1
ATOM 1420 C C . GLU A 1 176 ? 33.938 24.391 18.359 1 85.19 176 GLU A C 1
ATOM 1422 O O . GLU A 1 176 ? 34.656 24.5 17.344 1 85.19 176 GLU A O 1
ATOM 1427 N N . GLN A 1 177 ? 33.969 25.266 19.328 1 78.81 177 GLN A N 1
ATOM 1428 C CA . GLN A 1 177 ? 34.875 26.406 19.297 1 78.81 177 GLN A CA 1
ATOM 1429 C C . GLN A 1 177 ? 36.25 26.031 19.859 1 78.81 177 GLN A C 1
ATOM 1431 O O . GLN A 1 177 ? 37.188 26.828 19.828 1 78.81 177 GLN A O 1
ATOM 1436 N N . GLY A 1 178 ? 36.375 24.734 20.188 1 75.69 178 GLY A N 1
ATOM 1437 C CA . GLY A 1 178 ? 37.656 24.281 20.719 1 75.69 178 GLY A CA 1
ATOM 1438 C C . GLY A 1 178 ? 37.875 24.703 22.156 1 75.69 178 GLY A C 1
ATOM 1439 O O . GLY A 1 178 ? 39 24.656 22.641 1 75.69 178 GLY A O 1
ATOM 1440 N N . GLN A 1 179 ? 36.969 25.203 22.812 1 63.19 179 GLN A N 1
ATOM 1441 C CA . GLN A 1 179 ? 37.156 25.719 24.172 1 63.19 179 GLN A CA 1
ATOM 1442 C C . GLN A 1 179 ? 36.969 24.625 25.219 1 63.19 179 GLN A C 1
ATOM 1444 O O . GLN A 1 179 ? 37.312 24.797 26.391 1 63.19 179 GLN A O 1
ATOM 1449 N N . LEU A 1 180 ? 36.312 23.562 24.953 1 60.84 180 LEU A N 1
ATOM 1450 C CA . LEU A 1 180 ? 36.094 22.531 25.969 1 60.84 180 LEU A CA 1
ATOM 1451 C C . LEU A 1 180 ? 37.406 21.891 26.375 1 60.84 180 LEU A C 1
ATOM 1453 O O . LEU A 1 180 ? 37.438 20.828 27 1 60.84 180 LEU A O 1
ATOM 1457 N N . PHE A 1 181 ? 38.5 22.547 26.406 1 47.94 181 PHE A N 1
ATOM 1458 C CA . PHE A 1 181 ? 39.625 21.797 26.922 1 47.94 181 PHE A CA 1
ATOM 1459 C C . PHE A 1 181 ? 39.281 21.125 28.25 1 47.94 181 PHE A C 1
ATOM 1461 O O . PHE A 1 181 ? 39.5 19.922 28.406 1 47.94 181 PHE A O 1
ATOM 1468 N N . ARG A 1 182 ? 39.625 21.969 29.547 1 43.69 182 ARG A N 1
ATOM 1469 C CA . ARG A 1 182 ? 40.281 21.703 30.828 1 43.69 182 ARG A CA 1
ATOM 1470 C C . ARG A 1 182 ? 39.281 21.188 31.859 1 43.69 182 ARG A C 1
ATOM 1472 O O . ARG A 1 182 ? 39.625 21.031 33.031 1 43.69 182 ARG A O 1
ATOM 1479 N N . ILE A 1 183 ? 37.938 21.078 31.656 1 42.22 183 ILE A N 1
ATOM 1480 C CA . ILE A 1 183 ? 37.469 20.875 33.031 1 42.22 183 ILE A CA 1
ATOM 1481 C C . ILE A 1 183 ? 38.031 19.562 33.562 1 42.22 183 ILE A C 1
ATOM 1483 O O . ILE A 1 183 ? 37.844 19.234 34.75 1 42.22 183 ILE A O 1
ATOM 1487 N N . TYR A 1 184 ? 38.375 18.656 32.656 1 39.09 184 TYR A N 1
ATOM 1488 C CA . TYR A 1 184 ? 38.906 17.5 33.375 1 39.09 184 TYR A CA 1
ATOM 1489 C C . TYR A 1 184 ? 40.25 17.812 33.969 1 39.09 184 TYR A C 1
ATOM 1491 O O . TYR A 1 184 ? 40.938 16.906 34.469 1 39.09 184 TYR A O 1
ATOM 1499 N N . GLU A 1 185 ? 40.844 19.062 33.812 1 28.69 185 GLU A N 1
ATOM 1500 C CA . GLU A 1 185 ? 41.938 19.141 34.781 1 28.69 185 GLU A CA 1
ATOM 1501 C C . GLU A 1 185 ? 41.406 19.484 36.188 1 28.69 185 GLU A C 1
ATOM 1503 O O . GLU A 1 185 ? 40.469 20.266 36.344 1 28.69 185 GLU A O 1
ATOM 1508 N N . MET B 1 1 ? 18.453 -17.781 -20.375 1 95.31 1 MET B N 1
ATOM 1509 C CA . MET B 1 1 ? 19.594 -17.406 -19.547 1 95.31 1 MET B CA 1
ATOM 1510 C C . MET B 1 1 ? 19.141 -16.797 -18.219 1 95.31 1 MET B C 1
ATOM 1512 O O . MET B 1 1 ? 18.031 -16.25 -18.141 1 95.31 1 MET B O 1
ATOM 1516 N N . VAL B 1 2 ? 20.047 -17 -17.172 1 97.81 2 VAL B N 1
ATOM 1517 C CA . VAL B 1 2 ? 19.719 -16.469 -15.852 1 97.81 2 VAL B CA 1
ATOM 1518 C C . VAL B 1 2 ? 20.719 -15.383 -15.477 1 97.81 2 VAL B C 1
ATOM 1520 O O . VAL B 1 2 ? 21.938 -15.578 -15.594 1 97.81 2 VAL B O 1
ATOM 1523 N N . TYR B 1 3 ? 20.172 -14.242 -15.125 1 98.56 3 TYR B N 1
ATOM 1524 C CA . TYR B 1 3 ? 20.969 -13.109 -14.688 1 98.56 3 TYR B CA 1
ATOM 1525 C C . TYR B 1 3 ? 20.688 -12.758 -13.234 1 98.56 3 TYR B C 1
ATOM 1527 O O . TYR B 1 3 ? 19.547 -12.891 -12.766 1 98.56 3 TYR B O 1
ATOM 1535 N N . ALA B 1 4 ? 21.75 -12.375 -12.57 1 98.62 4 ALA B N 1
ATOM 1536 C CA . ALA B 1 4 ? 21.594 -11.875 -11.211 1 98.62 4 ALA B CA 1
ATOM 1537 C C . ALA B 1 4 ? 21.797 -10.359 -11.156 1 98.62 4 ALA B C 1
ATOM 1539 O O . ALA B 1 4 ? 22.688 -9.828 -11.82 1 98.62 4 ALA B O 1
ATOM 1540 N N . TYR B 1 5 ? 20.922 -9.695 -10.383 1 98.38 5 TYR B N 1
ATOM 1541 C CA . TYR B 1 5 ? 21.016 -8.258 -10.188 1 98.38 5 TYR B CA 1
ATOM 1542 C C . TYR B 1 5 ? 20.828 -7.887 -8.727 1 98.38 5 TYR B C 1
ATOM 1544 O O . TYR B 1 5 ? 19.953 -8.43 -8.055 1 98.38 5 TYR B O 1
ATOM 1552 N N . PHE B 1 6 ? 21.703 -6.961 -8.219 1 96.81 6 PHE B N 1
ATOM 1553 C CA . PHE B 1 6 ? 21.484 -6.48 -6.863 1 96.81 6 PHE B CA 1
ATOM 1554 C C . PHE B 1 6 ? 22.188 -5.145 -6.641 1 96.81 6 PHE B C 1
ATOM 1556 O O . PHE B 1 6 ? 23.016 -4.73 -7.449 1 96.81 6 PHE B O 1
ATOM 1563 N N . ILE B 1 7 ? 21.75 -4.461 -5.633 1 95.38 7 ILE B N 1
ATOM 1564 C CA . ILE B 1 7 ? 22.344 -3.207 -5.184 1 95.38 7 ILE B CA 1
ATOM 1565 C C . ILE B 1 7 ? 23.391 -3.488 -4.113 1 95.38 7 ILE B C 1
ATOM 1567 O O . ILE B 1 7 ? 23.125 -4.191 -3.139 1 95.38 7 ILE B O 1
ATOM 1571 N N . GLU B 1 8 ? 24.531 -2.945 -4.316 1 92.44 8 GLU B N 1
ATOM 1572 C CA . GLU B 1 8 ? 25.609 -3.145 -3.348 1 92.44 8 GLU B CA 1
ATOM 1573 C C . GLU B 1 8 ? 25.484 -2.176 -2.176 1 92.44 8 GLU B C 1
ATOM 1575 O O . GLU B 1 8 ? 24.844 -1.132 -2.293 1 92.44 8 GLU B O 1
ATOM 1580 N N . ASN B 1 9 ? 26.016 -2.559 -1.003 1 85.88 9 ASN B N 1
ATOM 1581 C CA . ASN B 1 9 ? 26.016 -1.726 0.195 1 85.88 9 ASN B CA 1
ATOM 1582 C C . ASN B 1 9 ? 27.062 -0.621 0.113 1 85.88 9 ASN B C 1
ATOM 1584 O O . ASN B 1 9 ? 28.266 -0.9 0.061 1 85.88 9 ASN B O 1
ATOM 1588 N N . THR B 1 10 ? 26.75 0.511 -0.385 1 72.94 10 THR B N 1
ATOM 1589 C CA . THR B 1 10 ? 27.703 1.612 -0.43 1 72.94 10 THR B CA 1
ATOM 1590 C C . THR B 1 10 ? 27.344 2.678 0.603 1 72.94 10 THR B C 1
ATOM 1592 O O . THR B 1 10 ? 26.844 3.748 0.251 1 72.94 10 THR B O 1
ATOM 1595 N N . GLY B 1 11 ? 27.484 2.469 1.898 1 63.44 11 GLY B N 1
ATOM 1596 C CA . GLY B 1 11 ? 27.328 3.5 2.914 1 63.44 11 GLY B CA 1
ATOM 1597 C C . GLY B 1 11 ? 25.875 3.748 3.297 1 63.44 11 GLY B C 1
ATOM 1598 O O . GLY B 1 11 ? 25.609 4.414 4.297 1 63.44 11 GLY B O 1
ATOM 1599 N N . GLY B 1 12 ? 24.953 3.369 2.469 1 61.06 12 GLY B N 1
ATOM 1600 C CA . GLY B 1 12 ? 23.547 3.615 2.775 1 61.06 12 GLY B CA 1
ATOM 1601 C C . GLY B 1 12 ? 22.906 2.504 3.588 1 61.06 12 GLY B C 1
ATOM 1602 O O . GLY B 1 12 ? 23.531 1.949 4.492 1 61.06 12 GLY B O 1
ATOM 1603 N N . GLU B 1 13 ? 21.719 2.389 3.488 1 68.69 13 GLU B N 1
ATOM 1604 C CA . GLU B 1 13 ? 20.984 1.342 4.188 1 68.69 13 GLU B CA 1
ATOM 1605 C C . GLU B 1 13 ? 21.562 -0.039 3.879 1 68.69 13 GLU B C 1
ATOM 1607 O O . GLU B 1 13 ? 21.812 -0.365 2.717 1 68.69 13 GLU B O 1
ATOM 1612 N N . PHE B 1 14 ? 21.906 -0.643 4.926 1 77.25 14 PHE B N 1
ATOM 1613 C CA . PHE B 1 14 ? 22.484 -1.973 4.785 1 77.25 14 PHE B CA 1
ATOM 1614 C C . PHE B 1 14 ? 21.484 -2.938 4.156 1 77.25 14 PHE B C 1
ATOM 1616 O O . PHE B 1 14 ? 20.344 -3.006 4.582 1 77.25 14 PHE B O 1
ATOM 1623 N N . LYS B 1 15 ? 21.969 -3.568 3.062 1 86.81 15 LYS B N 1
ATOM 1624 C CA . LYS B 1 15 ? 21.219 -4.617 2.387 1 86.81 15 LYS B CA 1
ATOM 1625 C C . LYS B 1 15 ? 21.922 -5.965 2.5 1 86.81 15 LYS B C 1
ATOM 1627 O O . LYS B 1 15 ? 23.078 -6.113 2.061 1 86.81 15 LYS B O 1
ATOM 1632 N N . ASP B 1 16 ? 21.297 -6.934 3.107 1 90.81 16 ASP B N 1
ATOM 1633 C CA . ASP B 1 16 ? 21.875 -8.266 3.25 1 90.81 16 ASP B CA 1
ATOM 1634 C C . ASP B 1 16 ? 21.703 -9.078 1.971 1 90.81 16 ASP B C 1
ATOM 1636 O O . ASP B 1 16 ? 20.656 -9.695 1.757 1 90.81 16 ASP B O 1
ATOM 1640 N N . ASN B 1 17 ? 22.75 -9.156 1.171 1 95 17 ASN B N 1
ATOM 1641 C CA . ASN B 1 17 ? 22.719 -9.859 -0.107 1 95 17 ASN B CA 1
ATOM 1642 C C . ASN B 1 17 ? 23.141 -11.312 0.04 1 95 17 ASN B C 1
ATOM 1644 O O . ASN B 1 17 ? 23.281 -12.023 -0.955 1 95 17 ASN B O 1
ATOM 1648 N N . SER B 1 18 ? 23.281 -11.805 1.227 1 95.25 18 SER B N 1
ATOM 1649 C CA . SER B 1 18 ? 23.828 -13.133 1.479 1 95.25 18 SER B CA 1
ATOM 1650 C C . SER B 1 18 ? 22.969 -14.211 0.815 1 95.25 18 SER B C 1
ATOM 1652 O O . SER B 1 18 ? 23.516 -15.156 0.221 1 95.25 18 SER B O 1
ATOM 1654 N N . CYS B 1 19 ? 21.75 -14.094 0.908 1 95.69 19 CYS B N 1
ATOM 1655 C CA . CYS B 1 19 ? 20.844 -15.094 0.335 1 95.69 19 CYS B CA 1
ATOM 1656 C C . CYS B 1 19 ? 20.984 -15.141 -1.183 1 95.69 19 CYS B C 1
ATOM 1658 O O . CYS B 1 19 ? 20.938 -16.219 -1.782 1 95.69 19 CYS B O 1
ATOM 1660 N N . LEU B 1 20 ? 21.125 -13.984 -1.771 1 97 20 LEU B N 1
ATOM 1661 C CA . LEU B 1 20 ? 21.281 -13.938 -3.219 1 97 20 LEU B CA 1
ATOM 1662 C C . LEU B 1 20 ? 22.609 -14.555 -3.637 1 97 20 LEU B C 1
ATOM 1664 O O . LEU B 1 20 ? 22.672 -15.297 -4.621 1 97 20 LEU B O 1
ATOM 1668 N N . PHE B 1 21 ? 23.641 -14.328 -2.859 1 96.62 21 PHE B N 1
ATOM 1669 C CA . PHE B 1 21 ? 24.953 -14.891 -3.154 1 96.62 21 PHE B CA 1
ATOM 1670 C C . PHE B 1 21 ? 24.922 -16.406 -3.07 1 96.62 21 PHE B C 1
ATOM 1672 O O . PHE B 1 21 ? 25.5 -17.094 -3.908 1 96.62 21 PHE B O 1
ATOM 1679 N N . ARG B 1 22 ? 24.234 -16.859 -2.076 1 97.19 22 ARG B N 1
ATOM 1680 C CA . ARG B 1 22 ? 24.078 -18.312 -1.942 1 97.19 22 ARG B CA 1
ATOM 1681 C C . ARG B 1 22 ? 23.344 -18.891 -3.15 1 97.19 22 ARG B C 1
ATOM 1683 O O . ARG B 1 22 ? 23.75 -19.938 -3.676 1 97.19 22 ARG B O 1
ATOM 1690 N N . TYR B 1 23 ? 22.328 -18.234 -3.529 1 97.25 23 TYR B N 1
ATOM 1691 C CA . TYR B 1 23 ? 21.562 -18.688 -4.684 1 97.25 23 TYR B CA 1
ATOM 1692 C C . TYR B 1 23 ? 22.438 -18.719 -5.938 1 97.25 23 TYR B C 1
ATOM 1694 O O . TYR B 1 23 ? 22.391 -19.672 -6.707 1 97.25 23 TYR B O 1
ATOM 1702 N N . ILE B 1 24 ? 23.219 -17.688 -6.172 1 97.31 24 ILE B N 1
ATOM 1703 C CA . ILE B 1 24 ? 24.094 -17.562 -7.324 1 97.31 24 ILE B CA 1
ATOM 1704 C C . ILE B 1 24 ? 25.062 -18.75 -7.352 1 97.31 24 ILE B C 1
ATOM 1706 O O . ILE B 1 24 ? 25.266 -19.359 -8.398 1 97.31 24 ILE B O 1
ATOM 1710 N N . LYS B 1 25 ? 25.547 -19.016 -6.199 1 97 25 LYS B N 1
ATOM 1711 C CA . LYS B 1 25 ? 26.5 -20.125 -6.078 1 97 25 LYS B CA 1
ATOM 1712 C C . LYS B 1 25 ? 25.828 -21.469 -6.359 1 97 25 LYS B C 1
ATOM 1714 O O . LYS B 1 25 ? 26.344 -22.281 -7.125 1 97 25 LYS B O 1
ATOM 1719 N N . GLU B 1 26 ? 24.703 -21.672 -5.742 1 97.06 26 GLU B N 1
ATOM 1720 C CA . GLU B 1 26 ? 23.969 -22.922 -5.875 1 97.06 26 GLU B CA 1
ATOM 1721 C C . GLU B 1 26 ? 23.547 -23.156 -7.32 1 97.06 26 GLU B C 1
ATOM 1723 O O . GLU B 1 26 ? 23.531 -24.312 -7.785 1 97.06 26 GLU B O 1
ATOM 1728 N N . GLN B 1 27 ? 23.25 -22.094 -8 1 96.5 27 GLN B N 1
ATOM 1729 C CA . GLN B 1 27 ? 22.75 -22.219 -9.367 1 96.5 27 GLN B CA 1
ATOM 1730 C C . GLN B 1 27 ? 23.875 -22.078 -10.383 1 96.5 27 GLN B C 1
ATOM 1732 O O . GLN B 1 27 ? 23.656 -22.188 -11.586 1 96.5 27 GLN B O 1
ATOM 1737 N N . ASN B 1 28 ? 25.094 -21.797 -9.906 1 96.94 28 ASN B N 1
ATOM 1738 C CA . ASN B 1 28 ? 26.281 -21.656 -10.742 1 96.94 28 ASN B CA 1
ATOM 1739 C C . ASN B 1 28 ? 26.078 -20.578 -11.812 1 96.94 28 ASN B C 1
ATOM 1741 O O . ASN B 1 28 ? 26.359 -20.812 -12.992 1 96.94 28 ASN B O 1
ATOM 1745 N N . ILE B 1 29 ? 25.531 -19.453 -11.391 1 97.38 29 ILE B N 1
ATOM 1746 C CA . ILE B 1 29 ? 25.391 -18.328 -12.305 1 97.38 29 ILE B CA 1
ATOM 1747 C C . ILE B 1 29 ? 26.75 -17.734 -12.617 1 97.38 29 ILE B C 1
ATOM 1749 O O . ILE B 1 29 ? 27.516 -17.391 -11.711 1 97.38 29 ILE B O 1
ATOM 1753 N N . SER B 1 30 ? 27.078 -17.562 -13.852 1 96.56 30 SER B N 1
ATOM 1754 C CA . SER B 1 30 ? 28.375 -17.047 -14.289 1 96.56 30 SER B CA 1
ATOM 1755 C C . SER B 1 30 ? 28.578 -15.617 -13.82 1 96.56 30 SER B C 1
ATOM 1757 O O . SER B 1 30 ? 27.641 -14.82 -13.789 1 96.56 30 SER B O 1
ATOM 1759 N N . GLU B 1 31 ? 29.781 -15.281 -13.609 1 96.19 31 GLU B N 1
ATOM 1760 C CA . GLU B 1 31 ? 30.141 -13.93 -13.188 1 96.19 31 GLU B CA 1
ATOM 1761 C C . GLU B 1 31 ? 29.734 -12.898 -14.234 1 96.19 31 GLU B C 1
ATOM 1763 O O . GLU B 1 31 ? 29.375 -11.773 -13.898 1 96.19 31 GLU B O 1
ATOM 1768 N N . ASP B 1 32 ? 29.766 -13.305 -15.477 1 96.38 32 ASP B N 1
ATOM 1769 C CA . ASP B 1 32 ? 29.422 -12.406 -16.578 1 96.38 32 ASP B CA 1
ATOM 1770 C C . ASP B 1 32 ? 27.938 -12.07 -16.562 1 96.38 32 ASP B C 1
ATOM 1772 O O . ASP B 1 32 ? 27.5 -11.117 -17.219 1 96.38 32 ASP B O 1
ATOM 1776 N N . ASN B 1 33 ? 27.156 -12.867 -15.836 1 98 33 ASN B N 1
ATOM 1777 C CA . ASN B 1 33 ? 25.719 -12.672 -15.781 1 98 33 ASN B CA 1
ATOM 1778 C C . ASN B 1 33 ? 25.281 -11.992 -14.484 1 98 33 ASN B C 1
ATOM 1780 O O . ASN B 1 33 ? 24.109 -12 -14.141 1 98 33 ASN B O 1
ATOM 1784 N N . ILE B 1 34 ? 26.266 -11.477 -13.773 1 98.25 34 ILE B N 1
ATOM 1785 C CA . ILE B 1 34 ? 25.969 -10.781 -12.523 1 98.25 34 ILE B CA 1
ATOM 1786 C C . ILE B 1 34 ? 26.109 -9.273 -12.727 1 98.25 34 ILE B C 1
ATOM 1788 O O . ILE B 1 34 ? 27.172 -8.789 -13.141 1 98.25 34 ILE B O 1
ATOM 1792 N N . TYR B 1 35 ? 25.031 -8.547 -12.461 1 98.38 35 TYR B N 1
ATOM 1793 C CA . TYR B 1 35 ? 24.984 -7.094 -12.586 1 98.38 35 TYR B CA 1
ATOM 1794 C C . TYR B 1 35 ? 24.812 -6.434 -11.227 1 98.38 35 TYR B C 1
ATOM 1796 O O . TYR B 1 35 ? 23.922 -6.801 -10.461 1 98.38 35 TYR B O 1
ATOM 1804 N N . ILE B 1 36 ? 25.688 -5.461 -10.938 1 96.88 36 ILE B N 1
ATOM 1805 C CA . ILE B 1 36 ? 25.719 -4.848 -9.617 1 96.88 36 ILE B CA 1
ATOM 1806 C C . ILE B 1 36 ? 25.625 -3.33 -9.742 1 96.88 36 ILE B C 1
ATOM 1808 O O . ILE B 1 36 ? 26.406 -2.719 -10.484 1 96.88 36 ILE B O 1
ATOM 1812 N N . ASP B 1 37 ? 24.641 -2.75 -9.031 1 96.12 37 ASP B N 1
ATOM 1813 C CA . ASP B 1 37 ? 24.484 -1.299 -9 1 96.12 37 ASP B CA 1
ATOM 1814 C C . ASP B 1 37 ? 24.594 -0.774 -7.566 1 96.12 37 ASP B C 1
ATOM 1816 O O . ASP B 1 37 ? 24.734 -1.554 -6.621 1 96.12 37 ASP B O 1
ATOM 1820 N N . THR B 1 38 ? 24.656 0.543 -7.512 1 92 38 THR B N 1
ATOM 1821 C CA . THR B 1 38 ? 24.469 1.229 -6.238 1 92 38 THR B CA 1
ATOM 1822 C C . THR B 1 38 ? 23.109 1.919 -6.188 1 92 38 THR B C 1
ATOM 1824 O O . THR B 1 38 ? 22.391 1.951 -7.188 1 92 38 THR B O 1
ATOM 1827 N N . ALA B 1 39 ? 22.781 2.369 -4.973 1 85.5 39 ALA B N 1
ATOM 1828 C CA . ALA B 1 39 ? 21.484 3.014 -4.793 1 85.5 39 ALA B CA 1
ATOM 1829 C C . ALA B 1 39 ? 21.328 4.219 -5.715 1 85.5 39 ALA B C 1
ATOM 1831 O O . ALA B 1 39 ? 20.234 4.508 -6.203 1 85.5 39 ALA B O 1
ATOM 1832 N N . ASP B 1 40 ? 22.438 4.816 -6.094 1 86 40 ASP B N 1
ATOM 1833 C CA . ASP B 1 40 ? 22.375 6.094 -6.801 1 86 40 ASP B CA 1
ATOM 1834 C C . ASP B 1 40 ? 22.734 5.922 -8.273 1 86 40 ASP B C 1
ATOM 1836 O O . ASP B 1 40 ? 22.688 6.879 -9.047 1 86 40 ASP B O 1
ATOM 1840 N N . ASN B 1 41 ? 23.062 4.754 -8.633 1 90.75 41 ASN B N 1
ATOM 1841 C CA . ASN B 1 41 ? 23.484 4.492 -10 1 90.75 41 ASN B CA 1
ATOM 1842 C C . ASN B 1 41 ? 22.938 3.162 -10.516 1 90.75 41 ASN B C 1
ATOM 1844 O O . ASN B 1 41 ? 23.266 2.104 -9.969 1 90.75 41 ASN B O 1
ATOM 1848 N N . LYS B 1 42 ? 22.188 3.201 -11.617 1 94.88 42 LYS B N 1
ATOM 1849 C CA . LYS B 1 42 ? 21.547 1.993 -12.148 1 94.88 42 LYS B CA 1
ATOM 1850 C C . LYS B 1 42 ? 22.078 1.669 -13.547 1 94.88 42 LYS B C 1
ATOM 1852 O O . LYS B 1 42 ? 21.312 1.206 -14.398 1 94.88 42 LYS B O 1
ATOM 1857 N N . ASP B 1 43 ? 23.297 1.94 -13.859 1 97.12 43 ASP B N 1
ATOM 1858 C CA . ASP B 1 43 ? 23.906 1.712 -15.172 1 97.12 43 ASP B CA 1
ATOM 1859 C C . ASP B 1 43 ? 23.922 0.223 -15.508 1 97.12 43 ASP B C 1
ATOM 1861 O O . ASP B 1 43 ? 23.688 -0.159 -16.656 1 97.12 43 ASP B O 1
ATOM 1865 N N . GLU B 1 44 ? 24.188 -0.518 -14.523 1 98.06 44 GLU B N 1
ATOM 1866 C CA . GLU B 1 44 ? 24.266 -1.955 -14.766 1 98.06 44 GLU B CA 1
ATOM 1867 C C . GLU B 1 44 ? 22.875 -2.541 -15.055 1 98.06 44 GLU B C 1
ATOM 1869 O O . GLU B 1 44 ? 22.75 -3.455 -15.875 1 98.06 44 GLU B O 1
ATOM 1874 N N . LEU B 1 45 ? 21.875 -2.088 -14.375 1 98.06 45 LEU B N 1
ATOM 1875 C CA . LEU B 1 45 ? 20.516 -2.512 -14.695 1 98.06 45 LEU B CA 1
ATOM 1876 C C . LEU B 1 45 ? 20.172 -2.17 -16.141 1 98.06 45 LEU B C 1
ATOM 1878 O O . LEU B 1 45 ? 19.625 -3.002 -16.875 1 98.06 45 LEU B O 1
ATOM 1882 N N . ASP B 1 46 ? 20.547 -0.987 -16.562 1 97.69 46 ASP B N 1
ATOM 1883 C CA . ASP B 1 46 ? 20.281 -0.562 -17.938 1 97.69 46 ASP B CA 1
ATOM 1884 C C . ASP B 1 46 ? 20.984 -1.485 -18.922 1 97.69 46 ASP B C 1
ATOM 1886 O O . ASP B 1 46 ? 20.391 -1.875 -19.938 1 97.69 46 ASP B O 1
ATOM 1890 N N . ALA B 1 47 ? 22.188 -1.79 -18.641 1 98 47 ALA B N 1
ATOM 1891 C CA . ALA B 1 47 ? 22.953 -2.689 -19.5 1 98 47 ALA B CA 1
ATOM 1892 C C . ALA B 1 47 ? 22.297 -4.062 -19.578 1 98 47 ALA B C 1
ATOM 1894 O O . ALA B 1 47 ? 22.203 -4.652 -20.656 1 98 47 ALA B O 1
ATOM 1895 N N . LEU B 1 48 ? 21.844 -4.551 -18.438 1 98.38 48 LEU B N 1
ATOM 1896 C CA . LEU B 1 48 ? 21.141 -5.832 -18.391 1 98.38 48 LEU B CA 1
ATOM 1897 C C . LEU B 1 48 ? 19.891 -5.816 -19.266 1 98.38 48 LEU B C 1
ATOM 1899 O O . LEU B 1 48 ? 19.672 -6.742 -20.047 1 98.38 48 LEU B O 1
ATOM 1903 N N . LEU B 1 49 ? 19.172 -4.781 -19.188 1 97.94 49 LEU B N 1
ATOM 1904 C CA . LEU B 1 49 ? 17.906 -4.664 -19.891 1 97.94 49 LEU B CA 1
ATOM 1905 C C . LEU B 1 49 ? 18.125 -4.562 -21.391 1 97.94 49 LEU B C 1
ATOM 1907 O O . LEU B 1 49 ? 17.25 -4.945 -22.172 1 97.94 49 LEU B O 1
ATOM 1911 N N . GLU B 1 50 ? 19.281 -4.062 -21.797 1 96.81 50 GLU B N 1
ATOM 1912 C CA . GLU B 1 50 ? 19.625 -3.959 -23.203 1 96.81 50 GLU B CA 1
ATOM 1913 C C . GLU B 1 50 ? 19.984 -5.324 -23.797 1 96.81 50 GLU B C 1
ATOM 1915 O O . GLU B 1 50 ? 19.859 -5.543 -25 1 96.81 50 GLU B O 1
ATOM 1920 N N . ASN B 1 51 ? 20.312 -6.234 -22.953 1 95.62 51 ASN B N 1
ATOM 1921 C CA . ASN B 1 51 ? 20.875 -7.492 -23.438 1 95.62 51 ASN B CA 1
ATOM 1922 C C . ASN B 1 51 ? 19.922 -8.656 -23.188 1 95.62 51 ASN B C 1
ATOM 1924 O O . ASN B 1 51 ? 20.109 -9.742 -23.75 1 95.62 51 ASN B O 1
ATOM 1928 N N . ILE B 1 52 ? 18.906 -8.414 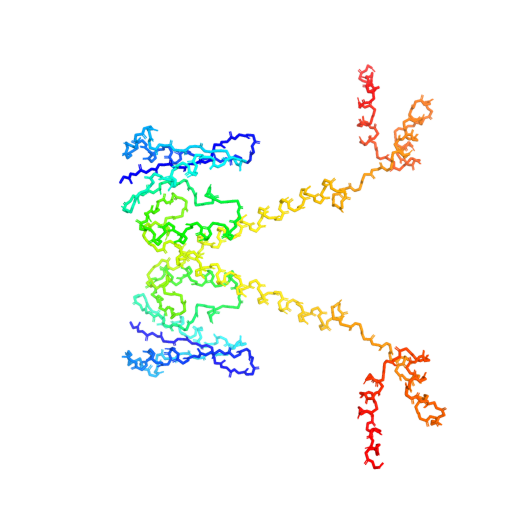-22.422 1 97.75 52 ILE B N 1
ATOM 1929 C CA . ILE B 1 52 ? 18.047 -9.516 -21.984 1 97.75 52 ILE B CA 1
ATOM 1930 C C . ILE B 1 52 ? 17.109 -9.914 -23.141 1 97.75 52 ILE B C 1
ATOM 1932 O O . ILE B 1 52 ? 16.719 -9.078 -23.953 1 97.75 52 ILE B O 1
ATOM 1936 N N . GLU B 1 53 ? 16.734 -11.188 -23.172 1 98.06 53 GLU B N 1
ATOM 1937 C CA . GLU B 1 53 ? 15.875 -11.75 -24.219 1 98.06 53 GLU B CA 1
ATOM 1938 C C . GLU B 1 53 ? 14.695 -12.492 -23.609 1 98.06 53 GLU B C 1
ATOM 1940 O O . GLU B 1 53 ? 14.758 -12.945 -22.453 1 98.06 53 GLU B O 1
ATOM 1945 N N . PRO B 1 54 ? 13.633 -12.602 -24.438 1 98 54 PRO B N 1
ATOM 1946 C CA . PRO B 1 54 ? 12.484 -13.359 -23.922 1 98 54 PRO B CA 1
ATOM 1947 C C . PRO B 1 54 ? 12.875 -14.766 -23.453 1 98 54 PRO B C 1
ATOM 1949 O O . PRO B 1 54 ? 13.664 -15.445 -24.109 1 98 54 PRO B O 1
ATOM 1952 N N . GLY B 1 55 ? 12.305 -15.086 -22.328 1 98.06 55 GLY B N 1
ATOM 1953 C CA . GLY B 1 55 ? 12.609 -16.391 -21.766 1 98.06 55 GLY B CA 1
ATOM 1954 C C . GLY B 1 55 ? 13.711 -16.359 -20.734 1 98.06 55 GLY B C 1
ATOM 1955 O O . GLY B 1 55 ? 13.875 -17.297 -19.969 1 98.06 55 GLY B O 1
ATOM 1956 N N . ASP B 1 56 ? 14.477 -15.211 -20.703 1 98.38 56 ASP B N 1
ATOM 1957 C CA . ASP B 1 56 ? 15.508 -15.047 -19.688 1 98.38 56 ASP B CA 1
ATOM 1958 C C . ASP B 1 56 ? 14.891 -14.805 -18.312 1 98.38 56 ASP B C 1
ATOM 1960 O O . ASP B 1 56 ? 13.695 -14.516 -18.203 1 98.38 56 ASP B O 1
ATOM 1964 N N . ALA B 1 57 ? 15.727 -15 -17.266 1 98.56 57 ALA B N 1
ATOM 1965 C CA . ALA B 1 57 ? 15.289 -14.789 -15.883 1 98.56 57 ALA B CA 1
ATOM 1966 C C . ALA B 1 57 ? 16.234 -13.844 -15.148 1 98.56 57 ALA B C 1
ATOM 1968 O O . ALA B 1 57 ? 17.453 -13.922 -15.32 1 98.56 57 ALA B O 1
ATOM 1969 N N . ILE B 1 58 ? 15.641 -13.016 -14.398 1 98.75 58 ILE B N 1
ATOM 1970 C CA . ILE B 1 58 ? 16.406 -12.156 -13.5 1 98.75 58 ILE B CA 1
ATOM 1971 C C . ILE B 1 58 ? 16.203 -12.609 -12.062 1 98.75 58 ILE B C 1
ATOM 1973 O O . ILE B 1 58 ? 15.078 -12.68 -11.57 1 98.75 58 ILE B O 1
ATOM 1977 N N . VAL B 1 59 ? 17.312 -12.906 -11.422 1 98.69 59 VAL B N 1
ATOM 1978 C CA . VAL B 1 59 ? 17.297 -13.273 -10.008 1 98.69 59 VAL B CA 1
ATOM 1979 C C . VAL B 1 59 ? 17.703 -12.07 -9.156 1 98.69 59 VAL B C 1
ATOM 1981 O O . VAL B 1 59 ? 18.688 -11.398 -9.461 1 98.69 59 VAL B O 1
ATOM 1984 N N . LEU B 1 60 ? 16.891 -11.836 -8.125 1 97.94 60 LEU B N 1
ATOM 1985 C CA . LEU B 1 60 ? 17.062 -10.672 -7.266 1 97.94 60 LEU B CA 1
ATOM 1986 C C . LEU B 1 60 ? 16.922 -11.062 -5.797 1 97.94 60 LEU B C 1
ATOM 1988 O O . LEU B 1 60 ? 16.234 -12.031 -5.473 1 97.94 60 LEU B O 1
ATOM 1992 N N . ARG B 1 61 ? 17.609 -10.25 -4.969 1 97.12 61 ARG B N 1
ATOM 1993 C CA . ARG B 1 61 ? 17.266 -10.336 -3.553 1 97.12 61 ARG B CA 1
ATOM 1994 C C . ARG B 1 61 ? 15.836 -9.891 -3.301 1 97.12 61 ARG B C 1
ATOM 1996 O O . ARG B 1 61 ? 15.086 -10.562 -2.594 1 97.12 61 ARG B O 1
ATOM 2003 N N . THR B 1 62 ? 15.516 -8.758 -3.916 1 97.25 62 THR B N 1
ATOM 2004 C CA . THR B 1 62 ? 14.195 -8.141 -3.822 1 97.25 62 THR B CA 1
ATOM 2005 C C . THR B 1 62 ? 13.883 -7.344 -5.086 1 97.25 62 THR B C 1
ATOM 2007 O O . THR B 1 62 ? 14.781 -6.766 -5.703 1 97.25 62 THR B O 1
ATOM 2010 N N . VAL B 1 63 ? 12.656 -7.262 -5.402 1 97.94 63 VAL B N 1
ATOM 2011 C CA . VAL B 1 63 ? 12.242 -6.52 -6.586 1 97.94 63 VAL B CA 1
ATOM 2012 C C . VAL B 1 63 ? 12.445 -5.023 -6.355 1 97.94 63 VAL B C 1
ATOM 2014 O O . VAL B 1 63 ? 12.555 -4.25 -7.309 1 97.94 63 VAL B O 1
ATOM 2017 N N . THR B 1 64 ? 12.523 -4.621 -5.145 1 95.94 64 THR B N 1
ATOM 2018 C CA . THR B 1 64 ? 12.656 -3.201 -4.836 1 95.94 64 THR B CA 1
ATOM 2019 C C . THR B 1 64 ? 14.016 -2.674 -5.289 1 95.94 64 THR B C 1
ATOM 2021 O O . THR B 1 64 ? 14.211 -1.462 -5.395 1 95.94 64 THR B O 1
ATOM 2024 N N . ASP B 1 65 ? 14.93 -3.568 -5.602 1 95.88 65 ASP B N 1
ATOM 2025 C CA . ASP B 1 65 ? 16.234 -3.158 -6.113 1 95.88 65 ASP B CA 1
ATOM 2026 C C . ASP B 1 65 ? 16.125 -2.635 -7.543 1 95.88 65 ASP B C 1
ATOM 2028 O O . ASP B 1 65 ? 17.047 -1.984 -8.047 1 95.88 65 ASP B O 1
ATOM 2032 N N . LEU B 1 66 ? 15.016 -2.814 -8.102 1 97.19 66 LEU B N 1
ATOM 2033 C CA . LEU B 1 66 ? 14.859 -2.514 -9.523 1 97.19 66 LEU B CA 1
ATOM 2034 C C . LEU B 1 66 ? 14.445 -1.058 -9.727 1 97.19 66 LEU B C 1
ATOM 2036 O O . LEU B 1 66 ? 14.57 -0.524 -10.828 1 97.19 66 LEU B O 1
ATOM 2040 N N . ALA B 1 67 ? 13.898 -0.435 -8.695 1 95.81 67 ALA B N 1
ATOM 2041 C CA . ALA B 1 67 ? 13.398 0.921 -8.898 1 95.81 67 ALA B CA 1
ATOM 2042 C C . ALA B 1 67 ? 13.367 1.698 -7.586 1 95.81 67 ALA B C 1
ATOM 2044 O O . ALA B 1 67 ? 13.125 1.122 -6.523 1 95.81 67 ALA B O 1
ATOM 2045 N N . GLU B 1 68 ? 13.539 2.949 -7.699 1 91.94 68 GLU B N 1
ATOM 2046 C CA . GLU B 1 68 ? 13.523 3.832 -6.535 1 91.94 68 GLU B CA 1
ATOM 2047 C C . GLU B 1 68 ? 12.102 4.125 -6.078 1 91.94 68 GLU B C 1
ATOM 2049 O O . GLU B 1 68 ? 11.836 4.242 -4.879 1 91.94 68 GLU B O 1
ATOM 2054 N N . LYS B 1 69 ? 11.203 4.18 -7.094 1 94.38 69 LYS B N 1
ATOM 2055 C CA . LYS B 1 69 ? 9.805 4.504 -6.82 1 94.38 69 LYS B CA 1
ATOM 2056 C C . LYS B 1 69 ? 8.883 3.348 -7.211 1 94.38 69 LYS B C 1
ATOM 2058 O O . LYS B 1 69 ? 9.18 2.604 -8.148 1 94.38 69 LYS B O 1
ATOM 2063 N N . ARG B 1 70 ? 7.801 3.289 -6.445 1 95.56 70 ARG B N 1
ATOM 2064 C CA . ARG B 1 70 ? 6.848 2.209 -6.68 1 95.56 70 ARG B CA 1
ATOM 2065 C C . ARG B 1 70 ? 6.312 2.25 -8.109 1 95.56 70 ARG B C 1
ATOM 2067 O O . ARG B 1 70 ? 6.188 1.211 -8.758 1 95.56 70 ARG B O 1
ATOM 2074 N N . SER B 1 71 ? 5.941 3.447 -8.562 1 95.88 71 SER B N 1
ATOM 2075 C CA . SER B 1 71 ? 5.406 3.6 -9.914 1 95.88 71 SER B CA 1
ATOM 2076 C C . SER B 1 71 ? 6.406 3.131 -10.961 1 95.88 71 SER B C 1
ATOM 2078 O O . SER B 1 71 ? 6.027 2.502 -11.953 1 95.88 71 SER B O 1
ATOM 2080 N N . GLU B 1 72 ? 7.668 3.434 -10.773 1 96.56 72 GLU B N 1
ATOM 2081 C CA . GLU B 1 72 ? 8.727 3.008 -11.695 1 96.56 72 GLU B CA 1
ATOM 2082 C C . GLU B 1 72 ? 8.891 1.49 -11.672 1 96.56 72 GLU B C 1
ATOM 2084 O O . GLU B 1 72 ? 9.133 0.875 -12.719 1 96.56 72 GLU B O 1
ATOM 2089 N N . LEU B 1 73 ? 8.789 0.974 -10.469 1 97.75 73 LEU B N 1
ATOM 2090 C CA . LEU B 1 73 ? 8.875 -0.478 -10.352 1 97.75 73 LEU B CA 1
ATOM 2091 C C . LEU B 1 73 ? 7.781 -1.153 -11.172 1 97.75 73 LEU B C 1
ATOM 2093 O O . LEU B 1 73 ? 8.055 -2.074 -11.945 1 97.75 73 LEU B O 1
ATOM 2097 N N . LEU B 1 74 ? 6.566 -0.702 -11.008 1 97.69 74 LEU B N 1
ATOM 2098 C CA . LEU B 1 74 ? 5.438 -1.292 -11.719 1 97.69 74 LEU B CA 1
ATOM 2099 C C . LEU B 1 74 ? 5.625 -1.174 -13.227 1 97.69 74 LEU B C 1
ATOM 2101 O O . LEU B 1 74 ? 5.367 -2.127 -13.969 1 97.69 74 LEU B O 1
ATOM 2105 N N . HIS B 1 75 ? 6.066 -0.017 -13.648 1 98 75 HIS B N 1
ATOM 2106 C CA . HIS B 1 75 ? 6.301 0.201 -15.078 1 98 75 HIS B CA 1
ATOM 2107 C C . HIS B 1 75 ? 7.336 -0.78 -15.617 1 98 75 HIS B C 1
ATOM 2109 O O . HIS B 1 75 ? 7.109 -1.415 -16.656 1 98 75 HIS B O 1
ATOM 2115 N N . LEU B 1 76 ? 8.422 -0.896 -14.891 1 98.38 76 LEU B N 1
ATOM 2116 C CA . LEU B 1 76 ? 9.492 -1.787 -15.328 1 98.38 76 LEU B CA 1
ATOM 2117 C C . LEU B 1 76 ? 9.016 -3.236 -15.344 1 98.38 76 LEU B C 1
ATOM 2119 O O . LEU B 1 76 ? 9.266 -3.963 -16.312 1 98.38 76 LEU B O 1
ATOM 2123 N N . LEU B 1 77 ? 8.336 -3.633 -14.305 1 98.44 77 LEU B N 1
ATOM 2124 C CA . LEU B 1 77 ? 7.855 -5.008 -14.219 1 98.44 77 LEU B CA 1
ATOM 2125 C C . LEU B 1 77 ? 6.875 -5.312 -15.344 1 98.44 77 LEU B C 1
ATOM 2127 O O . LEU B 1 77 ? 6.855 -6.426 -15.875 1 98.44 77 LEU B O 1
ATOM 2131 N N . LYS B 1 78 ? 6.035 -4.367 -15.656 1 98.44 78 LYS B N 1
ATOM 2132 C CA . LYS B 1 78 ? 5.117 -4.551 -16.781 1 98.44 78 LYS B CA 1
ATOM 2133 C C . LYS B 1 78 ? 5.875 -4.785 -18.078 1 98.44 78 LYS B C 1
ATOM 2135 O O . LYS B 1 78 ? 5.559 -5.715 -18.828 1 98.44 78 LYS B O 1
ATOM 2140 N N . GLU B 1 79 ? 6.832 -3.945 -18.312 1 98.12 79 GLU B N 1
ATOM 2141 C CA . GLU B 1 79 ? 7.641 -4.066 -19.531 1 98.12 79 GLU B CA 1
ATOM 2142 C C . GLU B 1 79 ? 8.328 -5.426 -19.594 1 98.12 79 GLU B C 1
ATOM 2144 O O . GLU B 1 79 ? 8.32 -6.078 -20.641 1 98.12 79 GLU B O 1
ATOM 2149 N N . LEU B 1 80 ? 8.898 -5.84 -18.516 1 98.62 80 LEU B N 1
ATOM 2150 C CA . LEU B 1 80 ? 9.617 -7.109 -18.469 1 98.62 80 LEU B CA 1
ATOM 2151 C C . LEU B 1 80 ? 8.672 -8.281 -18.688 1 98.62 80 LEU B C 1
ATOM 2153 O O . LEU B 1 80 ? 8.984 -9.211 -19.438 1 98.62 80 LEU B O 1
ATOM 2157 N N . GLN B 1 81 ? 7.566 -8.258 -18 1 98.44 81 GLN B N 1
ATOM 2158 C CA . GLN B 1 81 ? 6.574 -9.312 -18.156 1 98.44 81 GLN B CA 1
ATOM 2159 C C . GLN B 1 81 ? 6.082 -9.398 -19.594 1 98.44 81 GLN B C 1
ATOM 2161 O O . GLN B 1 81 ? 5.984 -10.492 -20.156 1 98.44 81 GLN B O 1
ATOM 2166 N N . ASP B 1 82 ? 5.789 -8.234 -20.172 1 98.12 82 ASP B N 1
ATOM 2167 C CA . ASP B 1 82 ? 5.312 -8.188 -21.562 1 98.12 82 ASP B CA 1
ATOM 2168 C C . ASP B 1 82 ? 6.359 -8.742 -22.516 1 98.12 82 ASP B C 1
ATOM 2170 O O . ASP B 1 82 ? 6.02 -9.305 -23.562 1 98.12 82 ASP B O 1
ATOM 2174 N N . PHE B 1 83 ? 7.586 -8.594 -22.188 1 97.94 83 PHE B N 1
ATOM 2175 C CA . PHE B 1 83 ? 8.703 -9.039 -23.016 1 97.94 83 PHE B CA 1
ATOM 2176 C C . PHE B 1 83 ? 9.008 -10.508 -22.781 1 97.94 83 PHE B C 1
ATOM 2178 O O . PHE B 1 83 ? 9.852 -11.094 -23.453 1 97.94 83 PHE B O 1
ATOM 2185 N N . GLY B 1 84 ? 8.398 -11.055 -21.75 1 98.31 84 GLY B N 1
ATOM 2186 C CA . GLY B 1 84 ? 8.531 -12.484 -21.516 1 98.31 84 GLY B CA 1
ATOM 2187 C C . GLY B 1 84 ? 9.703 -12.82 -20.594 1 98.31 84 GLY B C 1
ATOM 2188 O O . GLY B 1 84 ? 10.258 -13.914 -20.688 1 98.31 84 GLY B O 1
ATOM 2189 N N . ILE B 1 85 ? 10.078 -11.883 -19.75 1 98.75 85 ILE B N 1
ATOM 2190 C CA . ILE B 1 85 ? 11.188 -12.102 -18.828 1 98.75 85 ILE B CA 1
ATOM 2191 C C . ILE B 1 85 ? 10.656 -12.719 -17.531 1 98.75 85 ILE B C 1
ATOM 2193 O O . ILE B 1 85 ? 9.617 -12.297 -17.016 1 98.75 85 ILE B O 1
ATOM 2197 N N . LEU B 1 86 ? 11.352 -13.695 -17.016 1 98.69 86 LEU B N 1
ATOM 2198 C CA . LEU B 1 86 ? 11 -14.289 -15.727 1 98.69 86 LEU B CA 1
ATOM 2199 C C . LEU B 1 86 ? 11.711 -13.57 -14.586 1 98.69 86 LEU B C 1
ATOM 2201 O O . LEU B 1 86 ? 12.844 -13.117 -14.742 1 98.69 86 LEU B O 1
ATOM 2205 N N . ILE B 1 87 ? 11.031 -13.516 -13.5 1 98.5 87 ILE B N 1
ATOM 2206 C CA . ILE B 1 87 ? 11.617 -12.945 -12.289 1 98.5 87 ILE B CA 1
ATOM 2207 C C . ILE B 1 87 ? 11.727 -14.031 -11.211 1 98.5 87 ILE B C 1
ATOM 2209 O O . ILE B 1 87 ? 10.828 -14.859 -11.062 1 98.5 87 ILE B O 1
ATOM 2213 N N . HIS B 1 88 ? 12.812 -14 -10.578 1 98.44 88 HIS B N 1
ATOM 2214 C CA . HIS B 1 88 ? 13.031 -14.773 -9.359 1 98.44 88 HIS B CA 1
ATOM 2215 C C . HIS B 1 88 ? 13.5 -13.883 -8.219 1 98.44 88 HIS B C 1
ATOM 2217 O O . HIS B 1 88 ? 14.688 -13.578 -8.109 1 98.44 88 HIS B O 1
ATOM 2223 N N . SER B 1 89 ? 12.586 -13.562 -7.383 1 98.25 89 SER B N 1
ATOM 2224 C CA . SER B 1 89 ? 12.875 -12.719 -6.227 1 98.25 89 SER B CA 1
ATOM 2225 C C . SER B 1 89 ? 12.93 -13.547 -4.945 1 98.25 89 SER B C 1
ATOM 2227 O O . SER B 1 89 ? 11.953 -14.211 -4.59 1 98.25 89 SER B O 1
ATOM 2229 N N . ILE B 1 90 ? 14.016 -13.477 -4.238 1 97.31 90 ILE B N 1
ATOM 2230 C CA . ILE B 1 90 ? 14.211 -14.297 -3.047 1 97.31 90 ILE B CA 1
ATOM 2231 C C . ILE B 1 90 ? 13.258 -13.844 -1.942 1 97.31 90 ILE B C 1
ATOM 2233 O O . ILE B 1 90 ? 12.641 -14.672 -1.272 1 97.31 90 ILE B O 1
ATOM 2237 N N . MET B 1 91 ? 13.055 -12.594 -1.767 1 96.31 91 MET B N 1
ATOM 2238 C CA . MET B 1 91 ? 12.234 -12.062 -0.681 1 96.31 91 MET B CA 1
ATOM 2239 C C . MET B 1 91 ? 10.758 -12.102 -1.044 1 96.31 91 MET B C 1
ATOM 2241 O O . MET B 1 91 ? 9.898 -12.102 -0.162 1 96.31 91 MET B O 1
ATOM 2245 N N . GLU B 1 92 ? 10.477 -12.109 -2.314 1 96.75 92 GLU B N 1
ATOM 2246 C CA . GLU B 1 92 ? 9.094 -12.133 -2.773 1 96.75 92 GLU B CA 1
ATOM 2247 C C . GLU B 1 92 ? 8.828 -13.32 -3.691 1 96.75 92 GLU B C 1
ATOM 2249 O O . GLU B 1 92 ? 8.523 -13.141 -4.871 1 96.75 92 GLU B O 1
ATOM 2254 N N . PRO B 1 93 ? 8.781 -14.492 -3.125 1 95.94 93 PRO B N 1
ATOM 2255 C CA . PRO B 1 93 ? 8.586 -15.688 -3.961 1 95.94 93 PRO B CA 1
ATOM 2256 C C . PRO B 1 93 ? 7.234 -15.688 -4.676 1 95.94 93 PRO B C 1
ATOM 2258 O O . PRO B 1 93 ? 7.098 -16.297 -5.742 1 95.94 93 PRO B O 1
ATOM 2261 N N . PHE B 1 94 ? 6.352 -14.984 -4.164 1 94.38 94 PHE B N 1
ATOM 2262 C CA . PHE B 1 94 ? 5.016 -14.945 -4.754 1 94.38 94 PHE B CA 1
ATOM 2263 C C . PHE B 1 94 ? 5.043 -14.234 -6.102 1 94.38 94 PHE B C 1
ATOM 2265 O O . PHE B 1 94 ? 4.09 -14.32 -6.879 1 94.38 94 PHE B O 1
ATOM 2272 N N . LEU B 1 95 ? 6.133 -13.594 -6.438 1 97.06 95 LEU B N 1
ATOM 2273 C CA . LEU B 1 95 ? 6.27 -12.883 -7.707 1 97.06 95 LEU B CA 1
ATOM 2274 C C . LEU B 1 95 ? 7.039 -13.719 -8.719 1 97.06 95 LEU B C 1
ATOM 2276 O O . LEU B 1 95 ? 7.148 -13.352 -9.891 1 97.06 95 LEU B O 1
ATOM 2280 N N . ASN B 1 96 ? 7.492 -14.859 -8.25 1 97.44 96 ASN B N 1
ATOM 2281 C CA . ASN B 1 96 ? 8.352 -15.648 -9.125 1 97.44 96 ASN B CA 1
ATOM 2282 C C . ASN B 1 96 ? 7.59 -16.172 -10.336 1 97.44 96 ASN B C 1
ATOM 2284 O O . ASN B 1 96 ? 6.418 -16.531 -10.227 1 97.44 96 ASN B O 1
ATOM 2288 N N . GLY B 1 97 ? 8.25 -16.25 -11.406 1 96.38 97 GLY B N 1
ATOM 2289 C CA . GLY B 1 97 ? 7.652 -16.719 -12.641 1 96.38 97 GLY B CA 1
ATOM 2290 C C . GLY B 1 97 ? 7.23 -15.586 -13.562 1 96.38 97 GLY B C 1
ATOM 2291 O O . GLY B 1 97 ? 7.996 -14.648 -13.789 1 96.38 97 GLY B O 1
ATOM 2292 N N . LEU B 1 98 ? 5.973 -16.062 -14.008 1 92.88 98 LEU B N 1
ATOM 2293 C CA . LEU B 1 98 ? 5.395 -15.094 -14.945 1 92.88 98 LEU B CA 1
ATOM 2294 C C . LEU B 1 98 ? 4.191 -14.391 -14.328 1 92.88 98 LEU B C 1
ATOM 2296 O O . LEU B 1 98 ? 3.729 -14.773 -13.25 1 92.88 98 LEU B O 1
ATOM 2300 N N . GLU B 1 99 ? 3.854 -13.297 -14.422 1 94.38 99 GLU B N 1
ATOM 2301 C CA . GLU B 1 99 ? 2.656 -12.531 -14.086 1 94.38 99 GLU B CA 1
ATOM 2302 C C . GLU B 1 99 ? 2.885 -11.664 -12.852 1 94.38 99 GLU B C 1
ATOM 2304 O O . GLU B 1 99 ? 1.953 -11.414 -12.086 1 94.38 99 GLU B O 1
ATOM 2309 N N . TYR B 1 100 ? 4.172 -11.492 -12.625 1 97.62 100 TYR B N 1
ATOM 2310 C CA . TYR B 1 100 ? 4.555 -10.742 -11.43 1 97.62 100 TYR B CA 1
ATOM 2311 C C . TYR B 1 100 ? 3.945 -9.344 -11.445 1 97.62 100 TYR B C 1
ATOM 2313 O O . TYR B 1 100 ? 3.592 -8.805 -10.398 1 97.62 100 TYR B O 1
ATOM 2321 N N . PHE B 1 101 ? 3.85 -8.773 -12.617 1 97.81 101 PHE B N 1
ATOM 2322 C CA . PHE B 1 101 ? 3.254 -7.445 -12.695 1 97.81 101 PHE B CA 1
ATOM 2323 C C . PHE B 1 101 ? 1.791 -7.48 -12.266 1 97.81 101 PHE B C 1
ATOM 2325 O O . PHE B 1 101 ? 1.363 -6.68 -11.438 1 97.81 101 PHE B O 1
ATOM 2332 N N . ASP B 1 102 ? 1.054 -8.375 -12.719 1 95.19 102 ASP B N 1
ATOM 2333 C CA . ASP B 1 102 ? -0.374 -8.477 -12.43 1 95.19 102 ASP B CA 1
ATOM 2334 C C . ASP B 1 102 ? -0.62 -8.734 -10.945 1 95.19 102 ASP B C 1
ATOM 2336 O O . ASP B 1 102 ? -1.513 -8.125 -10.344 1 95.19 102 ASP B O 1
ATOM 2340 N N . ARG B 1 103 ? 0.174 -9.555 -10.414 1 95.44 103 ARG B N 1
ATOM 2341 C CA . ARG B 1 103 ? 0.054 -9.883 -9 1 95.44 103 ARG B CA 1
ATOM 2342 C C . ARG B 1 103 ? 0.331 -8.656 -8.133 1 95.44 103 ARG B C 1
ATOM 2344 O O . ARG B 1 103 ? -0.434 -8.352 -7.211 1 95.44 103 ARG B O 1
ATOM 2351 N N . LEU B 1 104 ? 1.384 -7.992 -8.469 1 97.06 104 LEU B N 1
ATOM 2352 C CA . LEU B 1 104 ? 1.775 -6.84 -7.664 1 97.06 104 LEU B CA 1
ATOM 2353 C C . LEU B 1 104 ? 0.796 -5.688 -7.855 1 97.06 104 LEU B C 1
ATOM 2355 O O . LEU B 1 104 ? 0.383 -5.051 -6.883 1 97.06 104 LEU B O 1
ATOM 2359 N N . GLN B 1 105 ? 0.457 -5.434 -9.086 1 96.12 105 GLN B N 1
ATOM 2360 C CA . GLN B 1 105 ? -0.474 -4.348 -9.383 1 96.12 105 GLN B CA 1
ATOM 2361 C C . GLN B 1 105 ? -1.795 -4.539 -8.641 1 96.12 105 GLN B C 1
ATOM 2363 O O . GLN B 1 105 ? -2.324 -3.594 -8.055 1 96.12 105 GLN B O 1
ATOM 2368 N N . GLY B 1 106 ? -2.303 -5.746 -8.703 1 95.19 106 GLY B N 1
ATOM 2369 C CA . GLY B 1 106 ? -3.543 -6.043 -8.008 1 95.19 106 GLY B CA 1
ATOM 2370 C C . GLY B 1 106 ? -3.475 -5.758 -6.52 1 95.19 106 GLY B C 1
ATOM 2371 O O . GLY B 1 106 ? -4.402 -5.176 -5.949 1 95.19 106 GLY B O 1
ATOM 2372 N N . SER B 1 107 ? -2.432 -6.129 -5.941 1 96.06 107 SER B N 1
ATOM 2373 C CA . SER B 1 107 ? -2.264 -5.934 -4.504 1 96.06 107 SER B CA 1
ATOM 2374 C C . SER B 1 107 ? -2.121 -4.457 -4.16 1 96.06 107 SER B C 1
ATOM 2376 O O . SER B 1 107 ? -2.617 -4.004 -3.123 1 96.06 107 SER B O 1
ATOM 2378 N N . ILE B 1 108 ? -1.434 -3.812 -5.016 1 95.56 108 ILE B N 1
ATOM 2379 C CA . ILE B 1 108 ? -1.266 -2.377 -4.82 1 95.56 108 ILE B CA 1
ATOM 2380 C C . ILE B 1 108 ? -2.627 -1.688 -4.855 1 95.56 108 ILE B C 1
ATOM 2382 O O . ILE B 1 108 ? -2.889 -0.771 -4.074 1 95.56 108 ILE B O 1
ATOM 2386 N N . GLU B 1 109 ? -3.475 -2.125 -5.699 1 95.38 109 GLU B N 1
ATOM 2387 C CA . GLU B 1 109 ? -4.816 -1.557 -5.801 1 95.38 109 GLU B CA 1
ATOM 2388 C C . GLU B 1 109 ? -5.617 -1.794 -4.523 1 95.38 109 GLU B C 1
ATOM 2390 O O . GLU B 1 109 ? -6.363 -0.92 -4.082 1 95.38 109 GLU B O 1
ATOM 2395 N N . ILE B 1 110 ? -5.445 -2.924 -3.941 1 96.25 110 ILE B N 1
ATOM 2396 C CA . ILE B 1 110 ? -6.105 -3.223 -2.676 1 96.25 110 ILE B CA 1
ATOM 2397 C C . ILE B 1 110 ? -5.594 -2.279 -1.59 1 96.25 110 ILE B C 1
ATOM 2399 O O . ILE B 1 110 ? -6.379 -1.731 -0.812 1 96.25 110 ILE B O 1
ATOM 2403 N N . SER B 1 111 ? -4.316 -2.121 -1.587 1 95.19 111 SER B N 1
ATOM 2404 C CA . SER B 1 111 ? -3.713 -1.219 -0.613 1 95.19 111 SER B CA 1
ATOM 2405 C C . SER B 1 111 ? -4.223 0.207 -0.789 1 95.19 111 SER B C 1
ATOM 2407 O O . SER B 1 111 ? -4.551 0.88 0.191 1 95.19 111 SER B O 1
ATOM 2409 N N . LYS B 1 112 ? -4.285 0.662 -1.993 1 94.31 112 LYS B N 1
ATOM 2410 C CA . LYS B 1 112 ? -4.793 1.997 -2.295 1 94.31 112 LYS B CA 1
ATOM 2411 C C . LYS B 1 112 ? -6.242 2.146 -1.842 1 94.31 112 LYS B C 1
ATOM 2413 O O . LYS B 1 112 ? -6.625 3.182 -1.295 1 94.31 112 LYS B O 1
ATOM 2418 N N . TYR B 1 113 ? -7 1.126 -2.105 1 95.31 113 TYR B N 1
ATOM 2419 C CA . TYR B 1 113 ? -8.398 1.121 -1.693 1 95.31 113 TYR B CA 1
ATOM 2420 C C . TYR B 1 113 ? -8.531 1.368 -0.194 1 95.31 113 TYR B C 1
ATOM 2422 O O . TYR B 1 113 ? -9.281 2.248 0.234 1 95.31 113 TYR B O 1
ATOM 2430 N N . TYR B 1 114 ? -7.773 0.687 0.597 1 94.88 114 TYR B N 1
ATOM 2431 C CA . TYR B 1 114 ? -7.887 0.8 2.047 1 94.88 114 TYR B CA 1
ATOM 2432 C C . TYR B 1 114 ? -7.312 2.125 2.535 1 94.88 114 TYR B C 1
ATOM 2434 O O . TYR B 1 114 ? -7.809 2.701 3.508 1 94.88 114 TYR B O 1
ATOM 2442 N N . ALA B 1 115 ? -6.277 2.549 1.922 1 93.69 115 ALA B N 1
ATOM 2443 C CA . ALA B 1 115 ? -5.738 3.857 2.277 1 93.69 115 ALA B CA 1
ATOM 2444 C C . ALA B 1 115 ? -6.773 4.957 2.043 1 93.69 115 ALA B C 1
ATOM 2446 O O . ALA B 1 115 ? -6.957 5.836 2.891 1 93.69 115 ALA B O 1
ATOM 2447 N N . GLU B 1 116 ? -7.395 4.953 0.954 1 94.81 116 GLU B N 1
ATOM 2448 C CA . GLU B 1 116 ? -8.43 5.93 0.613 1 94.81 116 GLU B CA 1
ATOM 2449 C C . GLU B 1 116 ? -9.617 5.828 1.563 1 94.81 116 GLU B C 1
ATOM 2451 O O . GLU B 1 116 ? -10.156 6.848 1.999 1 94.81 116 GLU B O 1
ATOM 2456 N N . LYS B 1 117 ? -9.984 4.625 1.799 1 92.62 117 LYS B N 1
ATOM 2457 C CA . LYS B 1 117 ? -11.094 4.406 2.727 1 92.62 117 LYS B CA 1
ATOM 2458 C C . LYS B 1 117 ? -10.781 4.996 4.102 1 92.62 117 LYS B C 1
ATOM 2460 O O . LYS B 1 117 ? -11.617 5.684 4.688 1 92.62 117 LYS B O 1
ATOM 2465 N N . LYS B 1 118 ? -9.609 4.738 4.551 1 92.81 118 LYS B N 1
ATOM 2466 C CA . LYS B 1 118 ? -9.188 5.266 5.844 1 92.81 118 LYS B CA 1
ATOM 2467 C C . LYS B 1 118 ? -9.219 6.789 5.855 1 92.81 118 LYS B C 1
ATOM 2469 O O . LYS B 1 118 ? -9.711 7.402 6.809 1 92.81 118 LYS B O 1
ATOM 2474 N N . ARG B 1 119 ? -8.711 7.344 4.863 1 93.75 119 ARG B N 1
ATOM 2475 C CA . ARG B 1 119 ? -8.688 8.797 4.73 1 93.75 119 ARG B CA 1
ATOM 2476 C C . ARG B 1 119 ? -10.094 9.367 4.715 1 93.75 119 ARG B C 1
ATOM 2478 O O . ARG B 1 119 ? -10.367 10.383 5.367 1 93.75 119 ARG B O 1
ATOM 2485 N N . ARG B 1 120 ? -10.914 8.727 3.977 1 92.5 120 ARG B N 1
ATOM 2486 C CA . ARG B 1 120 ? -12.297 9.188 3.865 1 92.5 120 ARG B CA 1
ATOM 2487 C C . ARG B 1 120 ? -13.008 9.109 5.211 1 92.5 120 ARG B C 1
ATOM 2489 O O . ARG B 1 120 ? -13.719 10.047 5.598 1 92.5 120 ARG B O 1
ATOM 2496 N N . LEU B 1 121 ? -12.828 8.008 5.859 1 90.25 121 LEU B N 1
ATOM 2497 C CA . LEU B 1 121 ? -13.445 7.828 7.168 1 90.25 121 LEU B CA 1
ATOM 2498 C C . LEU B 1 121 ? -12.922 8.859 8.156 1 90.25 121 LEU B C 1
ATOM 2500 O O . LEU B 1 121 ? -13.695 9.43 8.93 1 90.25 121 LEU B O 1
ATOM 2504 N N . ALA B 1 122 ? -11.688 9.055 8.109 1 91 122 ALA B N 1
ATOM 2505 C CA . ALA B 1 122 ? -11.078 10.047 8.992 1 91 122 ALA B CA 1
ATOM 2506 C C . ALA B 1 122 ? -11.562 11.453 8.648 1 91 122 ALA B C 1
ATOM 2508 O O . ALA B 1 122 ? -11.836 12.258 9.547 1 91 122 ALA B O 1
ATOM 2509 N N . PHE B 1 123 ? -11.625 11.719 7.465 1 92.31 123 PHE B N 1
ATOM 2510 C CA . PHE B 1 123 ? -12.086 13.023 7.004 1 92.31 123 PHE B CA 1
ATOM 2511 C C . PHE B 1 123 ? -13.531 13.273 7.438 1 92.31 123 PHE B C 1
ATOM 2513 O O . PHE B 1 123 ? -13.852 14.359 7.93 1 92.31 123 PHE B O 1
ATOM 2520 N N . GLU B 1 124 ? -14.273 12.289 7.23 1 91.19 124 GLU B N 1
ATOM 2521 C CA . GLU B 1 124 ? -15.672 12.398 7.641 1 91.19 124 GLU B CA 1
ATOM 2522 C C . GLU B 1 124 ? -15.789 12.641 9.141 1 91.19 124 GLU B C 1
ATOM 2524 O O . GLU B 1 124 ? -16.594 13.453 9.586 1 91.19 124 GLU B O 1
ATOM 2529 N N . GLU B 1 125 ? -15.016 11.938 9.852 1 92.75 125 GLU B N 1
ATOM 2530 C CA . GLU B 1 125 ? -15.008 12.133 11.297 1 92.75 125 GLU B CA 1
ATOM 2531 C C . GLU B 1 125 ? -14.539 13.539 11.656 1 92.75 125 GLU B C 1
ATOM 2533 O O . GLU B 1 125 ? -15.148 14.203 12.508 1 92.75 125 GLU B O 1
ATOM 2538 N N . ALA B 1 126 ? -13.516 13.984 11.047 1 92.38 126 ALA B N 1
ATOM 2539 C CA . ALA B 1 126 ? -13 15.328 11.273 1 92.38 126 ALA B CA 1
ATOM 2540 C C . ALA B 1 126 ? -14.031 16.391 10.875 1 92.38 126 ALA B C 1
ATOM 2542 O O . ALA B 1 126 ? -14.164 17.406 11.547 1 92.38 126 ALA B O 1
ATOM 2543 N N . ARG B 1 127 ? -14.641 16.094 9.867 1 91.31 127 ARG B N 1
ATOM 2544 C CA . ARG B 1 127 ? -15.695 16.984 9.406 1 91.31 127 ARG B CA 1
ATOM 2545 C C . ARG B 1 127 ? -16.828 17.078 10.414 1 91.31 127 ARG B C 1
ATOM 2547 O O . ARG B 1 127 ? -17.312 18.172 10.719 1 91.31 127 ARG B O 1
ATOM 2554 N N . LYS B 1 128 ? -17.188 15.969 10.883 1 90.94 128 LYS B N 1
ATOM 2555 C CA . LYS B 1 128 ? -18.219 15.93 11.914 1 90.94 128 LYS B CA 1
ATOM 2556 C C . LYS B 1 128 ? -17.812 16.734 13.141 1 90.94 128 LYS B C 1
ATOM 2558 O O . LYS B 1 128 ? -18.641 17.375 13.781 1 90.94 128 LYS B O 1
ATOM 2563 N N . GLN B 1 129 ? -16.547 16.781 13.422 1 91.88 129 GLN B N 1
ATOM 2564 C CA . GLN B 1 129 ? -16 17.484 14.57 1 91.88 129 GLN B CA 1
ATOM 2565 C C . GLN B 1 129 ? -15.75 18.953 14.242 1 91.88 129 GLN B C 1
ATOM 2567 O O . GLN B 1 129 ? -15.391 19.75 15.117 1 91.88 129 GLN B O 1
ATOM 2572 N N . GLY B 1 130 ? -15.852 19.25 13.055 1 84.56 130 GLY B N 1
ATOM 2573 C CA . GLY B 1 130 ? -15.695 20.625 12.617 1 84.56 130 GLY B CA 1
ATOM 2574 C C . GLY B 1 130 ? -14.242 21.016 12.43 1 84.56 130 GLY B C 1
ATOM 2575 O O . GLY B 1 130 ? -13.914 22.219 12.406 1 84.56 130 GLY B O 1
ATOM 2576 N N . VAL B 1 131 ? -13.398 20.062 12.406 1 87.88 131 VAL B N 1
ATOM 2577 C CA . VAL B 1 131 ? -11.961 20.297 12.305 1 87.88 131 VAL B CA 1
ATOM 2578 C C . VAL B 1 131 ? -11.594 20.594 10.852 1 87.88 131 VAL B C 1
ATOM 2580 O O . VAL B 1 131 ? -10.711 21.406 10.578 1 87.88 131 VAL B O 1
ATOM 2583 N N . VAL B 1 132 ? -12.281 19.828 9.922 1 87.25 132 VAL B N 1
ATOM 2584 C CA . VAL B 1 132 ? -12.008 20.016 8.5 1 87.25 132 VAL B CA 1
ATOM 2585 C C . VAL B 1 132 ? -13.281 20.453 7.781 1 87.25 132 VAL B C 1
ATOM 2587 O O . VAL B 1 132 ? -14.375 20.375 8.344 1 87.25 132 VAL B O 1
ATOM 2590 N N . GLY B 1 133 ? -13.062 20.969 6.586 1 80.88 133 GLY B N 1
ATOM 2591 C CA . GLY B 1 133 ? -14.195 21.453 5.809 1 80.88 133 GLY B CA 1
ATOM 2592 C C . GLY B 1 133 ? -14.258 22.969 5.75 1 80.88 133 GLY B C 1
ATOM 2593 O O . GLY B 1 133 ? -13.445 23.656 6.379 1 80.88 133 GLY B O 1
ATOM 2594 N N . ARG B 1 134 ? -15.125 23.5 4.996 1 79.06 134 ARG B N 1
ATOM 2595 C CA . ARG B 1 134 ? -15.328 24.938 4.895 1 79.06 134 ARG B CA 1
ATOM 2596 C C . ARG B 1 134 ? -15.82 25.516 6.219 1 79.06 134 ARG B C 1
ATOM 2598 O O . ARG B 1 134 ? -16.781 25.016 6.801 1 79.06 134 ARG B O 1
ATOM 2605 N N . PRO B 1 135 ? -15.055 26.391 6.742 1 76.12 135 PRO B N 1
ATOM 2606 C CA . PRO B 1 135 ? -15.516 27 7.996 1 76.12 135 PRO B CA 1
ATOM 2607 C C . PRO B 1 135 ? -16.953 27.5 7.914 1 76.12 135 PRO B C 1
ATOM 2609 O O . PRO B 1 135 ? -17.375 28.016 6.871 1 76.12 135 PRO B O 1
ATOM 2612 N N . LYS B 1 136 ? -17.703 27.078 8.922 1 76.44 136 LYS B N 1
ATOM 2613 C CA . LYS B 1 136 ? -19.062 27.609 8.984 1 76.44 136 LYS B CA 1
ATOM 2614 C C . LYS B 1 136 ? -19.047 29.109 9.203 1 76.44 136 LYS B C 1
ATOM 2616 O O . LYS B 1 136 ? -18.188 29.641 9.922 1 76.44 136 LYS B O 1
ATOM 2621 N N . ILE B 1 137 ? -19.938 29.812 8.461 1 82.19 137 ILE B N 1
ATOM 2622 C CA . ILE B 1 137 ? -20.125 31.234 8.703 1 82.19 137 ILE B CA 1
ATOM 2623 C C . ILE B 1 137 ? -20.75 31.453 10.078 1 82.19 137 ILE B C 1
ATOM 2625 O O . ILE B 1 137 ? -21.734 30.781 10.43 1 82.19 137 ILE B O 1
ATOM 2629 N N . PRO B 1 138 ? -20.062 32.312 10.898 1 84.56 138 PRO B N 1
ATOM 2630 C CA . PRO B 1 138 ? -20.641 32.594 12.219 1 84.56 138 PRO B CA 1
ATOM 2631 C C . PRO B 1 138 ? -22.125 32.938 12.148 1 84.56 138 PRO B C 1
ATOM 2633 O O . PRO B 1 138 ? -22.562 33.656 11.25 1 84.56 138 PRO B O 1
ATOM 2636 N N . GLN B 1 139 ? -22.812 32.25 13.031 1 87.19 139 GLN B N 1
ATOM 2637 C CA . GLN B 1 139 ? -24.25 32.469 13.078 1 87.19 139 GLN B CA 1
ATOM 2638 C C . GLN B 1 139 ? -24.578 33.969 13.188 1 87.19 139 GLN B C 1
ATOM 2640 O O . GLN B 1 139 ? -25.562 34.438 12.609 1 87.19 139 GLN B O 1
ATOM 2645 N N . GLU B 1 140 ? -23.75 34.656 13.828 1 89.44 140 GLU B N 1
ATOM 2646 C CA . GLU B 1 140 ? -23.969 36.094 14.008 1 89.44 140 GLU B CA 1
ATOM 2647 C C . GLU B 1 140 ? -23.938 36.844 12.672 1 89.44 140 GLU B C 1
ATOM 2649 O O . GLU B 1 140 ? -24.719 37.75 12.453 1 89.44 140 GLU B O 1
ATOM 2654 N N . GLN B 1 141 ? -23.078 36.375 11.812 1 92 141 GLN B N 1
ATOM 2655 C CA . GLN B 1 141 ? -22.984 37 10.5 1 92 141 GLN B CA 1
ATOM 2656 C C . GLN B 1 141 ? -24.219 36.688 9.656 1 92 141 GLN B C 1
ATOM 2658 O O . GLN B 1 141 ? -24.734 37.562 8.961 1 92 141 GLN B O 1
ATOM 2663 N N . ILE B 1 142 ? -24.656 35.531 9.82 1 91.19 142 ILE B N 1
ATOM 2664 C CA . ILE B 1 142 ? -25.844 35.125 9.086 1 91.19 142 ILE B CA 1
ATOM 2665 C C . ILE B 1 142 ? -27.047 35.938 9.594 1 91.19 142 ILE B C 1
ATOM 2667 O O . ILE B 1 142 ? -27.859 36.406 8.797 1 91.19 142 ILE B O 1
ATOM 2671 N N . GLU B 1 143 ? -27.141 36.031 10.844 1 91.88 143 GLU B N 1
ATOM 2672 C CA . GLU B 1 143 ? -28.234 36.781 11.438 1 91.88 143 GLU B CA 1
ATOM 2673 C C . GLU B 1 143 ? -28.219 38.25 11 1 91.88 143 GLU B C 1
ATOM 2675 O O . GLU B 1 143 ? -29.266 38.844 10.695 1 91.88 143 GLU B O 1
ATOM 2680 N N . THR B 1 144 ? -27.031 38.781 10.992 1 92 144 THR B N 1
ATOM 2681 C CA . THR B 1 144 ? -26.891 40.156 10.523 1 92 144 THR B CA 1
ATOM 2682 C C . THR B 1 144 ? -27.359 40.281 9.078 1 92 144 THR B C 1
ATOM 2684 O O . THR B 1 144 ? -28.094 41.188 8.734 1 92 144 THR B O 1
ATOM 2687 N N . ALA B 1 145 ? -26.969 39.344 8.297 1 94 145 ALA B N 1
ATOM 2688 C CA . ALA B 1 145 ? -27.344 39.344 6.883 1 94 145 ALA B CA 1
ATOM 2689 C C . ALA B 1 145 ? -28.859 39.219 6.727 1 94 145 ALA B C 1
ATOM 2691 O O . ALA B 1 145 ? -29.453 39.938 5.914 1 94 145 ALA B O 1
ATOM 2692 N N . LEU B 1 146 ? -29.406 38.406 7.531 1 92.5 146 LEU B N 1
ATOM 2693 C CA . LEU B 1 146 ? -30.859 38.219 7.465 1 92.5 146 LEU B CA 1
ATOM 2694 C C . LEU B 1 146 ? -31.594 39.469 7.902 1 92.5 146 LEU B C 1
ATOM 2696 O O . LEU B 1 146 ? -32.625 39.812 7.305 1 92.5 146 LEU B O 1
ATOM 2700 N N . LYS B 1 147 ? -31.141 40.125 8.891 1 91.81 147 LYS B N 1
ATOM 2701 C CA . LYS B 1 147 ? -31.734 41.344 9.359 1 91.81 147 LYS B CA 1
ATOM 2702 C C . LYS B 1 147 ? -31.656 42.438 8.289 1 91.81 147 LYS B C 1
ATOM 2704 O O . LYS B 1 147 ? -32.625 43.156 8.047 1 91.81 147 LYS B O 1
ATOM 2709 N N . LEU B 1 148 ? -30.531 42.469 7.711 1 91.94 148 LEU B N 1
ATOM 2710 C CA . LEU B 1 148 ? -30.359 43.438 6.633 1 91.94 148 LEU B CA 1
ATOM 2711 C C . LEU B 1 148 ? -31.312 43.156 5.48 1 91.94 148 LEU B C 1
ATOM 2713 O O . LEU B 1 148 ? -31.891 44.094 4.902 1 91.94 148 LEU B O 1
ATOM 2717 N N . TYR B 1 149 ? -31.484 41.969 5.199 1 92.19 149 TYR B N 1
ATOM 2718 C CA . TYR B 1 149 ? -32.375 41.562 4.129 1 92.19 149 TYR B CA 1
ATOM 2719 C C . TYR B 1 149 ? -33.812 41.938 4.473 1 92.19 149 TYR B C 1
ATOM 2721 O O . TYR B 1 149 ? -34.562 42.438 3.621 1 92.19 149 TYR B O 1
ATOM 2729 N N . ALA B 1 150 ? -34.156 41.719 5.641 1 89.81 150 ALA B N 1
ATOM 2730 C CA . ALA B 1 150 ? -35.531 41.938 6.102 1 89.81 150 ALA B CA 1
ATOM 2731 C C . ALA B 1 150 ? -35.875 43.438 6.078 1 89.81 150 ALA B C 1
ATOM 2733 O O . ALA B 1 150 ? -37.031 43.812 5.91 1 89.81 150 ALA B O 1
ATOM 2734 N N . SER B 1 151 ? -34.844 44.25 6.238 1 88.12 151 SER B N 1
ATOM 2735 C CA . SER B 1 151 ? -35.062 45.688 6.254 1 88.12 151 SER B CA 1
ATOM 2736 C C . SER B 1 151 ? -35.5 46.188 4.883 1 88.12 151 SER B C 1
ATOM 2738 O O . SER B 1 151 ? -36.062 47.281 4.777 1 88.12 151 SER B O 1
ATOM 2740 N N . LYS B 1 152 ? -35.188 45.469 3.881 1 89.25 152 LYS B N 1
ATOM 2741 C CA . LYS B 1 152 ? -35.5 45.812 2.498 1 89.25 152 LYS B CA 1
ATOM 2742 C C . LYS B 1 152 ? -34.844 47.094 2.068 1 89.25 152 LYS B C 1
ATOM 2744 O O . LYS B 1 152 ? -35.281 47.75 1.128 1 89.25 152 LYS B O 1
ATOM 2749 N N . LEU B 1 153 ? -33.781 47.375 2.707 1 90.5 153 LEU B N 1
ATOM 2750 C CA . LEU B 1 153 ? -33.125 48.656 2.445 1 90.5 153 LEU B CA 1
ATOM 2751 C C . LEU B 1 153 ? -31.812 48.438 1.68 1 90.5 153 LEU B C 1
ATOM 2753 O O . LEU B 1 153 ? -31.219 49.406 1.174 1 90.5 153 LEU B O 1
ATOM 2757 N N . PHE B 1 154 ? -31.453 47.188 1.552 1 91.75 154 PHE B N 1
ATOM 2758 C CA . PHE B 1 154 ? -30.141 46.875 0.972 1 91.75 154 PHE B CA 1
ATOM 2759 C C . PHE B 1 154 ? -30.281 45.875 -0.158 1 91.75 154 PHE B C 1
ATOM 2761 O O . PHE B 1 154 ? -31.172 45 -0.125 1 91.75 154 PHE B O 1
ATOM 2768 N N . THR B 1 155 ? -29.391 46 -1.128 1 90.69 155 THR B N 1
ATOM 2769 C CA . THR B 1 155 ? -29.297 44.969 -2.158 1 90.69 155 THR B CA 1
ATOM 2770 C C . THR B 1 155 ? -28.547 43.75 -1.637 1 90.69 155 THR B C 1
ATOM 2772 O O . THR B 1 155 ? -27.875 43.812 -0.608 1 90.69 155 THR B O 1
ATOM 2775 N N . THR B 1 156 ? -28.75 42.656 -2.387 1 91.94 156 THR B N 1
ATOM 2776 C CA . THR B 1 156 ? -28.062 41.438 -1.994 1 91.94 156 THR B CA 1
ATOM 2777 C C . THR B 1 156 ? -26.547 41.625 -2.01 1 91.94 156 THR B C 1
ATOM 2779 O O . THR B 1 156 ? -25.844 41.062 -1.167 1 91.94 156 THR B O 1
ATOM 2782 N N . GLU B 1 157 ? -26.156 42.406 -2.934 1 91.81 157 GLU B N 1
ATOM 2783 C CA . GLU B 1 157 ? -24.719 42.719 -3.037 1 91.81 157 GLU B CA 1
ATOM 2784 C C . GLU B 1 157 ? -24.234 43.5 -1.834 1 91.81 157 GLU B C 1
ATOM 2786 O O . GLU B 1 157 ? -23.156 43.219 -1.298 1 91.81 157 GLU B O 1
ATOM 2791 N N . GLU B 1 158 ? -25.031 44.469 -1.435 1 90.88 158 GLU B N 1
ATOM 2792 C CA . GLU B 1 158 ? -24.703 45.281 -0.271 1 90.88 158 GLU B CA 1
ATOM 2793 C C . GLU B 1 158 ? -24.703 44.438 1.008 1 90.88 158 GLU B C 1
ATOM 2795 O O . GLU B 1 158 ? -23.844 44.625 1.871 1 90.88 158 GLU B O 1
ATOM 2800 N N . ILE B 1 159 ? -25.609 43.594 1.116 1 93.06 159 ILE B N 1
ATOM 2801 C CA . ILE B 1 159 ? -25.75 42.719 2.285 1 93.06 159 ILE B CA 1
ATOM 2802 C C . ILE B 1 159 ? -24.516 41.844 2.4 1 93.06 159 ILE B C 1
ATOM 2804 O O . ILE B 1 159 ? -23.969 41.656 3.49 1 93.06 159 ILE B O 1
ATOM 2808 N N . ALA B 1 160 ? -24.109 41.312 1.248 1 92.81 160 ALA B N 1
ATOM 2809 C CA . ALA B 1 160 ? -22.922 40.469 1.237 1 92.81 160 ALA B CA 1
ATOM 2810 C C . ALA B 1 160 ? -21.688 41.219 1.726 1 92.81 160 ALA B C 1
ATOM 2812 O O . ALA B 1 160 ? -20.922 40.688 2.537 1 92.81 160 ALA B O 1
ATOM 2813 N N . LYS B 1 161 ? -21.562 42.406 1.288 1 90.19 161 LYS B N 1
ATOM 2814 C CA . LYS B 1 161 ? -20.406 43.25 1.646 1 90.19 161 LYS B CA 1
ATOM 2815 C C . LYS B 1 161 ? -20.438 43.594 3.127 1 90.19 161 LYS B C 1
ATOM 2817 O O . LYS B 1 161 ? -19.406 43.562 3.797 1 90.19 161 LYS B O 1
ATOM 2822 N N . LEU B 1 162 ? -21.609 43.844 3.572 1 89.88 162 LEU B N 1
ATOM 2823 C CA . LEU B 1 162 ? -21.75 44.344 4.934 1 89.88 162 LEU B CA 1
ATOM 2824 C C . LEU B 1 162 ? -21.672 43.219 5.945 1 89.88 162 LEU B C 1
ATOM 2826 O O . LEU B 1 162 ? -21.125 43.375 7.039 1 89.88 162 LEU B O 1
ATOM 2830 N N . SER B 1 163 ? -22.203 42.156 5.613 1 92 163 SER B N 1
ATOM 2831 C CA . SER B 1 163 ? -22.312 41.031 6.555 1 92 163 SER B CA 1
ATOM 2832 C C . SER B 1 163 ? -21.172 40.062 6.398 1 92 163 SER B C 1
ATOM 2834 O O . SER B 1 163 ? -20.891 39.25 7.301 1 92 163 SER B O 1
ATOM 2836 N N . GLY B 1 164 ? -20.562 40.062 5.207 1 91.69 164 GLY B N 1
ATOM 2837 C CA . GLY B 1 164 ? -19.531 39.094 4.914 1 91.69 164 GLY B CA 1
ATOM 2838 C C . GLY B 1 164 ? -20.078 37.75 4.465 1 91.69 164 GLY B C 1
ATOM 2839 O O . GLY B 1 164 ? -19.328 36.781 4.375 1 91.69 164 GLY B O 1
ATOM 2840 N N . VAL B 1 165 ? -21.328 37.812 4.285 1 92.12 165 VAL B N 1
ATOM 2841 C CA . VAL B 1 165 ? -22.016 36.594 3.859 1 92.12 165 VAL B CA 1
ATOM 2842 C C . VAL B 1 165 ? -22.328 36.656 2.367 1 92.12 165 VAL B C 1
ATOM 2844 O O . VAL B 1 165 ? -22.859 37.688 1.889 1 92.12 165 VAL B O 1
ATOM 2847 N N . SER B 1 166 ? -21.906 35.688 1.669 1 90.5 166 SER B N 1
ATOM 2848 C CA . SER B 1 166 ? -22.156 35.688 0.233 1 90.5 166 SER B CA 1
ATOM 2849 C C . SER B 1 166 ? -23.656 35.656 -0.062 1 90.5 166 SER B C 1
ATOM 2851 O O . SER B 1 166 ? -24.453 35.25 0.788 1 90.5 166 SER B O 1
ATOM 2853 N N . SER B 1 167 ? -23.984 36.031 -1.302 1 90.38 167 SER B N 1
ATOM 2854 C CA . SER B 1 167 ? -25.375 36.031 -1.734 1 90.38 167 SER B CA 1
ATOM 2855 C C . SER B 1 167 ? -25.953 34.625 -1.706 1 90.38 167 SER B C 1
ATOM 2857 O O . SER B 1 167 ? -27.094 34.406 -1.314 1 90.38 167 SER B O 1
ATOM 2859 N N . SER B 1 168 ? -25.109 33.688 -2.133 1 90.31 168 SER B N 1
ATOM 2860 C CA . SER B 1 168 ? -25.547 32.312 -2.146 1 90.31 168 SER B CA 1
ATOM 2861 C C . SER B 1 168 ? -25.891 31.828 -0.741 1 90.31 168 SER B C 1
ATOM 2863 O O . SER B 1 168 ? -26.891 31.141 -0.535 1 90.31 168 SER B O 1
ATOM 2865 N N . THR B 1 169 ? -25.094 32.188 0.158 1 90.12 169 THR B N 1
ATOM 2866 C CA . THR B 1 169 ? -25.297 31.781 1.545 1 90.12 169 THR B CA 1
ATOM 2867 C C . THR B 1 169 ? -26.547 32.469 2.121 1 90.12 169 THR B C 1
ATOM 2869 O O . THR B 1 169 ? -27.297 31.844 2.867 1 90.12 169 THR B O 1
ATOM 2872 N N . LEU B 1 170 ? -26.672 33.75 1.756 1 90.81 170 LEU B N 1
ATOM 2873 C CA . LEU B 1 170 ? -27.859 34.5 2.188 1 90.81 170 LEU B CA 1
ATOM 2874 C C . LEU B 1 170 ? -29.125 33.812 1.686 1 90.81 170 LEU B C 1
ATOM 2876 O O . LEU B 1 170 ? -30.062 33.594 2.457 1 90.81 170 LEU B O 1
ATOM 2880 N N . TYR B 1 171 ? -29.094 33.438 0.481 1 89.88 171 TYR B N 1
ATOM 2881 C CA . TYR B 1 171 ? -30.281 32.812 -0.119 1 89.88 171 TYR B CA 1
ATOM 2882 C C . TYR B 1 171 ? -30.562 31.453 0.525 1 89.88 171 TYR B C 1
ATOM 2884 O O . TYR B 1 171 ? -31.734 31.094 0.734 1 89.88 171 TYR B O 1
ATOM 2892 N N . ARG B 1 172 ? -29.531 30.797 0.764 1 89.25 172 ARG B N 1
ATOM 2893 C CA . ARG B 1 172 ? -29.703 29.516 1.429 1 89.25 172 ARG B CA 1
ATOM 2894 C C . ARG B 1 172 ? -30.344 29.688 2.805 1 89.25 172 ARG B C 1
ATOM 2896 O O . ARG B 1 172 ? -31.234 28.922 3.186 1 89.25 172 ARG B O 1
ATOM 2903 N N . ALA B 1 173 ? -29.875 30.703 3.5 1 87.88 173 ALA B N 1
ATOM 2904 C CA . ALA B 1 173 ? -30.406 31 4.832 1 87.88 173 ALA B CA 1
ATOM 2905 C C . ALA B 1 173 ? -31.875 31.422 4.762 1 87.88 173 ALA B C 1
ATOM 2907 O O . ALA B 1 173 ? -32.656 31.047 5.617 1 87.88 173 ALA B O 1
ATOM 2908 N N . LEU B 1 174 ? -32.156 32.188 3.766 1 88.44 174 LEU B N 1
ATOM 2909 C CA . LEU B 1 174 ? -33.531 32.625 3.568 1 88.44 174 LEU B CA 1
ATOM 2910 C C . LEU B 1 174 ? -34.438 31.469 3.266 1 88.44 174 LEU B C 1
ATOM 2912 O O . LEU B 1 174 ? -35.562 31.406 3.771 1 88.44 174 LEU B O 1
ATOM 2916 N N . LYS B 1 175 ? -33.938 30.609 2.436 1 88.12 175 LYS B N 1
ATOM 2917 C CA . LYS B 1 175 ? -34.719 29.406 2.107 1 88.12 175 LYS B CA 1
ATOM 2918 C C . LYS B 1 175 ? -35 28.578 3.35 1 88.12 175 LYS B C 1
ATOM 2920 O O . LYS B 1 175 ? -36.125 28.062 3.537 1 88.12 175 LYS B O 1
ATOM 2925 N N . GLU B 1 176 ? -34.031 28.438 4.098 1 85.06 176 GLU B N 1
ATOM 2926 C CA . GLU B 1 176 ? -34.156 27.641 5.312 1 85.06 176 GLU B CA 1
ATOM 2927 C C . GLU B 1 176 ? -35.156 28.25 6.273 1 85.06 176 GLU B C 1
ATOM 2929 O O . GLU B 1 176 ? -35.844 27.531 7.016 1 85.06 176 GLU B O 1
ATOM 2934 N N . GLN B 1 177 ? -35.25 29.562 6.305 1 78.56 177 GLN B N 1
ATOM 2935 C CA . GLN B 1 177 ? -36.188 30.234 7.176 1 78.56 177 GLN B CA 1
ATOM 2936 C C . GLN B 1 177 ? -37.562 30.359 6.516 1 78.56 177 GLN B C 1
ATOM 2938 O O . GLN B 1 177 ? -38.531 30.781 7.148 1 78.56 177 GLN B O 1
ATOM 2943 N N . GLY B 1 178 ? -37.625 29.75 5.328 1 75.69 178 GLY B N 1
ATOM 2944 C CA . GLY B 1 178 ? -38.906 29.797 4.629 1 75.69 178 GLY B CA 1
ATOM 2945 C C . GLY B 1 178 ? -39.188 31.141 3.996 1 75.69 178 GLY B C 1
ATOM 2946 O O . GLY B 1 178 ? -40.312 31.438 3.633 1 75.69 178 GLY B O 1
ATOM 2947 N N . GLN B 1 179 ? -38.312 32.031 3.979 1 62.66 179 GLN B N 1
ATOM 2948 C CA . GLN B 1 179 ? -38.562 33.375 3.484 1 62.66 179 GLN B CA 1
ATOM 2949 C C . GLN B 1 179 ? -38.344 33.469 1.975 1 62.66 179 GLN B C 1
ATOM 2951 O O . GLN B 1 179 ? -38.719 34.438 1.345 1 62.66 179 GLN B O 1
ATOM 2956 N N . LEU B 1 180 ? -37.656 32.594 1.351 1 59.97 180 LEU B N 1
ATOM 2957 C CA . LEU B 1 180 ? -37.438 32.719 -0.085 1 59.97 180 LEU B CA 1
ATOM 2958 C C . LEU B 1 180 ? -38.75 32.594 -0.856 1 59.97 180 LEU B C 1
ATOM 2960 O O . LEU B 1 180 ? -38.719 32.344 -2.068 1 59.97 180 LEU B O 1
ATOM 2964 N N . PHE B 1 181 ? -39.781 33.125 -0.44 1 48.22 181 PHE B N 1
ATOM 2965 C CA . PHE B 1 181 ? -40.906 33.031 -1.355 1 48.22 181 PHE B CA 1
ATOM 2966 C C . PHE B 1 181 ? -40.5 33.438 -2.766 1 48.22 181 PHE B C 1
ATOM 2968 O O . PHE B 1 181 ? -40.656 32.656 -3.713 1 48.22 181 PHE B O 1
ATOM 2975 N N . ARG B 1 182 ? -41 34.906 -3.195 1 43.06 182 ARG B N 1
ATOM 2976 C CA . ARG B 1 182 ? -41.625 35.531 -4.348 1 43.06 182 ARG B CA 1
ATOM 2977 C C . ARG B 1 182 ? -40.562 36 -5.344 1 43.06 182 ARG B C 1
ATOM 2979 O O . ARG B 1 182 ? -40.875 36.719 -6.293 1 43.06 182 ARG B O 1
ATOM 2986 N N . ILE B 1 183 ? -39.25 35.844 -5.207 1 41.72 183 ILE B N 1
ATOM 2987 C CA . ILE B 1 183 ? -38.781 36.75 -6.254 1 41.72 183 ILE B CA 1
ATOM 2988 C C . ILE B 1 183 ? -39.281 36.281 -7.613 1 41.72 183 ILE B C 1
ATOM 2990 O O . ILE B 1 183 ? -39.094 36.938 -8.625 1 41.72 183 ILE B O 1
ATOM 2994 N N . TYR B 1 184 ? -39.531 34.969 -7.707 1 38.81 184 TYR B N 1
ATOM 2995 C CA . TYR B 1 184 ? -40.031 34.719 -9.047 1 38.81 184 TYR B CA 1
ATOM 2996 C C . TYR B 1 184 ? -41.438 35.25 -9.211 1 38.81 184 TYR B C 1
ATOM 2998 O O . TYR B 1 184 ? -42.125 34.938 -10.211 1 38.81 184 TYR B O 1
ATOM 3006 N N . GLU B 1 185 ? -42.094 35.906 -8.219 1 28.94 185 GLU B N 1
ATOM 3007 C CA . GLU B 1 185 ? -43.219 36.594 -8.805 1 28.94 185 GLU B CA 1
ATOM 3008 C C . GLU B 1 185 ? -42.812 37.906 -9.453 1 28.94 185 GLU B C 1
ATOM 3010 O O . GLU B 1 185 ? -41.938 38.594 -8.945 1 28.94 185 GLU B O 1
#